Protein AF-A0A1B6LIG0-F1 (afdb_monomer)

Foldseek 3Di:
DPQQFQVVCVVCVVVVVVVVVDPVVLVVAAEPLQEDPVVDDPRGGHHYDFDFDDKDDKDKDWQKWWKAQQVVRDIDIDGCPRPPDDDADPRMDTDCVDPRGDMDIDIKTKTKHYPPQDPVRDDHRPDPDDPPPDDDDDDDDDDDDDDDDDDDDDDDDDDDDDDDDDDDDDDDDDDDDDDDDDDDDDPDPDPPPPPPVDPDPPDDMDMDMDD

Secondary structure (DSSP, 8-state):
----BHHHHHHHHHHHHHHHTSHHHHTTSPBTTTS-GGG--TTB--B---EEEEEPPPEEEEEEEEEEETTT--EEEEE-TT-SS----TTEEEETT-TT-EEEEE--EEEEPPTT--GGGSPPP-SPPP------------PPPP-----------------------PPPPPP-----------------------SSTT----EEEE-

Nearest PDB structures (foldseek):
  7w7p-assembly1_B  TM=6.327E-01  e=3.489E-03  Gallus gallus
  7w7p-assembly1_F  TM=5.891E-01  e=3.075E-03  Gallus gallus
  7pt6-assembly1_5  TM=4.899E-01  e=9.259E-04  Saccharomyces cerevisiae S288C
  8w0i-assembly1_3  TM=4.677E-01  e=1.021E-02  Homo sapiens
  7p5z-assembly1_F  TM=4.424E-01  e=2.806E-02  Saccharomyces cerevisiae S288C

Sequence (211 aa):
MESWTSSYWQANAAICMDELKKNNVWEKIPLINTTPNHLLKDGQLVRFRGMIQDMHNPVYYLASYEILDTTTNTKSIRSGKYKDSLECAEHERVLFDSDQTVNQERRPVYCISVPAVNSWAQCKKSGPKPNQDQDQPQASGVKRSAQDISDSSVESSRVGSNEELSKRLCSSRTSAEVGNSGVAMETGCGEQTTDLNLPIPDSQAEACLVN

InterPro domains:
  IPR019140 Mini-chromosome maintenance complex-binding protein [PF09739] (18-211)
  IPR019140 Mini-chromosome maintenance complex-binding protein [PTHR13489] (7-211)

pLDDT: mean 72.94, std 23.59, range [30.36, 95.94]

Organism: NCBI:txid36148

Radius of gyration: 30.52 Å; Cα contacts (8 Å, |Δi|>4): 216; chains: 1; bounding box: 88×54×72 Å

Structure (mmCIF, N/CA/C/O backbone):
data_AF-A0A1B6LIG0-F1
#
_entry.id   AF-A0A1B6LIG0-F1
#
loop_
_atom_site.group_PDB
_atom_site.id
_atom_site.type_symbol
_atom_site.label_atom_id
_atom_site.label_alt_id
_atom_site.label_comp_id
_atom_site.label_asym_id
_atom_site.label_entity_id
_atom_site.label_seq_id
_atom_site.pdbx_PDB_ins_code
_atom_site.Cartn_x
_atom_site.Cartn_y
_atom_site.Cartn_z
_atom_site.occupancy
_atom_site.B_iso_or_equiv
_atom_site.auth_seq_id
_atom_site.auth_comp_id
_atom_site.auth_asym_id
_atom_site.auth_atom_id
_atom_site.pdbx_PDB_model_num
ATOM 1 N N . MET A 1 1 ? -6.140 -21.961 -1.417 1.00 48.44 1 MET A N 1
ATOM 2 C CA . MET A 1 1 ? -5.089 -20.934 -1.277 1.00 48.44 1 MET A CA 1
ATOM 3 C C . MET A 1 1 ? -5.717 -19.865 -0.413 1.00 48.44 1 MET A C 1
ATOM 5 O O . MET A 1 1 ? -6.714 -19.304 -0.851 1.00 48.44 1 MET A O 1
ATOM 9 N N . GLU A 1 2 ? -5.270 -19.720 0.835 1.00 56.53 2 GLU A N 1
ATOM 10 C CA . GLU A 1 2 ? -5.766 -18.665 1.728 1.00 56.53 2 GLU A CA 1
ATOM 11 C C . GLU A 1 2 ? -5.701 -17.340 0.976 1.00 56.53 2 GLU A C 1
ATOM 13 O O . GLU A 1 2 ? -4.709 -17.045 0.308 1.00 56.53 2 GLU A O 1
ATOM 18 N N . SER A 1 3 ? -6.805 -16.604 0.951 1.00 68.81 3 SER A N 1
ATOM 19 C CA . SER A 1 3 ? -6.843 -15.325 0.266 1.00 68.81 3 SER A CA 1
ATOM 20 C C . SER A 1 3 ? -5.998 -14.358 1.093 1.00 68.81 3 SER A C 1
ATOM 22 O O . SER A 1 3 ? -6.429 -13.965 2.173 1.00 68.81 3 SER A O 1
ATOM 24 N N . TRP A 1 4 ? -4.797 -14.008 0.613 1.00 78.75 4 TRP A N 1
ATOM 25 C CA . TRP A 1 4 ? -3.920 -12.978 1.195 1.00 78.75 4 TRP A CA 1
ATOM 26 C C . TRP A 1 4 ? -4.555 -11.594 1.004 1.00 78.75 4 TRP A C 1
ATOM 28 O O . TRP A 1 4 ? -4.053 -10.753 0.257 1.00 78.75 4 TRP A O 1
ATOM 38 N N . THR A 1 5 ? -5.728 -11.407 1.601 1.00 86.75 5 THR A N 1
ATOM 39 C CA . THR A 1 5 ? -6.469 -10.156 1.616 1.00 86.75 5 THR A CA 1
ATOM 40 C C . THR A 1 5 ? -5.921 -9.261 2.712 1.00 86.75 5 THR A C 1
ATOM 42 O O . THR A 1 5 ? -5.375 -9.733 3.711 1.00 86.75 5 THR A O 1
ATOM 45 N N . SER A 1 6 ? -6.132 -7.959 2.557 1.00 85.75 6 SER A N 1
ATOM 46 C CA . SER A 1 6 ? -5.790 -6.956 3.564 1.00 85.75 6 SER A CA 1
ATOM 47 C C . SER A 1 6 ? -6.335 -7.311 4.958 1.00 85.75 6 SER A C 1
ATOM 49 O O . SER A 1 6 ? -5.593 -7.266 5.936 1.00 85.75 6 SER A O 1
ATOM 51 N N . SER A 1 7 ? -7.588 -7.769 5.046 1.00 84.69 7 SER A N 1
ATOM 52 C CA . SER A 1 7 ? -8.216 -8.184 6.309 1.00 84.69 7 SER A CA 1
ATOM 53 C C . SER A 1 7 ? -7.548 -9.407 6.944 1.00 84.69 7 SER A C 1
ATOM 55 O O . SER A 1 7 ? -7.298 -9.421 8.149 1.00 84.69 7 SER A O 1
ATOM 57 N N . TYR A 1 8 ? -7.210 -10.424 6.144 1.00 88.44 8 TYR A N 1
ATOM 58 C CA . TYR A 1 8 ? -6.509 -11.612 6.634 1.00 88.44 8 TYR A CA 1
ATOM 59 C C . TYR A 1 8 ? -5.101 -11.264 7.118 1.00 88.44 8 TYR A C 1
ATOM 61 O O . TYR A 1 8 ? -4.686 -11.704 8.191 1.00 88.44 8 TYR A O 1
ATOM 69 N N . TRP A 1 9 ? -4.396 -10.425 6.356 1.00 88.00 9 TRP A N 1
ATOM 70 C CA . TRP A 1 9 ? -3.072 -9.932 6.711 1.00 88.00 9 TRP A CA 1
ATOM 71 C C . TRP A 1 9 ? -3.089 -9.155 8.030 1.00 88.00 9 TRP A C 1
ATOM 73 O O . TRP A 1 9 ? -2.230 -9.373 8.876 1.00 88.00 9 TRP A O 1
ATOM 83 N N . GLN A 1 10 ? -4.075 -8.281 8.247 1.00 86.06 10 GLN A N 1
ATOM 84 C CA . GLN A 1 10 ? -4.197 -7.519 9.494 1.00 86.06 10 GLN A CA 1
ATOM 85 C C . GLN A 1 10 ? -4.332 -8.427 10.721 1.00 86.06 10 GLN A C 1
ATOM 87 O O . GLN A 1 10 ? -3.675 -8.181 11.731 1.00 86.06 10 GLN A O 1
ATOM 92 N N . ALA A 1 11 ? -5.141 -9.484 10.626 1.00 87.75 11 ALA A N 1
ATOM 93 C CA . ALA A 1 11 ? -5.350 -10.425 11.724 1.00 87.75 11 ALA A CA 1
ATOM 94 C C . ALA A 1 11 ? -4.154 -11.370 11.951 1.00 87.75 11 ALA A C 1
ATOM 96 O O . ALA A 1 11 ? -3.915 -11.793 13.079 1.00 87.75 11 ALA A O 1
ATOM 97 N N . ASN A 1 12 ? -3.389 -11.688 10.899 1.00 90.75 12 ASN A N 1
ATOM 98 C CA . ASN A 1 12 ? -2.359 -12.734 10.919 1.00 90.75 12 ASN A CA 1
ATOM 99 C C . ASN A 1 12 ? -0.957 -12.223 10.549 1.00 90.75 12 ASN A C 1
ATOM 101 O O . ASN A 1 12 ? -0.109 -13.007 10.125 1.00 90.75 12 ASN A O 1
ATOM 105 N N . ALA A 1 13 ? -0.688 -10.924 10.719 1.00 88.12 13 ALA A N 1
ATOM 106 C CA . ALA A 1 13 ? 0.508 -10.262 10.189 1.00 88.12 13 ALA A CA 1
ATOM 107 C C . ALA A 1 13 ? 1.820 -10.980 10.544 1.00 88.12 13 ALA A C 1
ATOM 109 O O . ALA A 1 13 ? 2.675 -11.153 9.681 1.00 88.12 13 ALA A O 1
ATOM 110 N N . ALA A 1 14 ? 1.976 -11.441 11.790 1.00 90.94 14 ALA A N 1
ATOM 111 C CA . ALA A 1 14 ? 3.174 -12.164 12.222 1.00 90.94 14 ALA A CA 1
ATOM 112 C C . ALA A 1 14 ? 3.370 -13.484 11.454 1.00 90.94 14 ALA A C 1
ATOM 114 O O . ALA A 1 14 ? 4.460 -13.754 10.954 1.00 90.94 14 ALA A O 1
ATOM 115 N N . ILE A 1 15 ? 2.295 -14.262 11.293 1.00 91.50 15 ILE A N 1
ATOM 116 C CA . ILE A 1 15 ? 2.304 -15.537 10.567 1.00 91.50 15 ILE A CA 1
ATOM 117 C C . ILE A 1 15 ? 2.604 -15.283 9.089 1.00 91.50 15 ILE A C 1
ATOM 119 O O . ILE A 1 15 ? 3.503 -15.906 8.528 1.00 91.50 15 ILE A O 1
ATOM 123 N N . CYS A 1 16 ? 1.908 -14.325 8.470 1.00 89.75 16 CYS A N 1
ATOM 124 C CA . CYS A 1 16 ? 2.123 -13.972 7.070 1.00 89.75 16 CYS A CA 1
ATOM 125 C C . CYS A 1 16 ? 3.567 -13.512 6.816 1.00 89.75 16 CYS A C 1
ATOM 127 O O . CYS A 1 16 ? 4.180 -13.921 5.831 1.00 89.75 16 CYS A O 1
ATOM 129 N N . MET A 1 17 ? 4.148 -12.716 7.720 1.00 90.62 17 MET A N 1
ATOM 130 C CA . MET A 1 17 ? 5.548 -12.290 7.632 1.00 90.62 17 MET A CA 1
ATOM 131 C C . MET A 1 17 ? 6.525 -13.466 7.730 1.00 90.62 17 MET A C 1
ATOM 133 O O . MET A 1 17 ? 7.517 -13.497 7.001 1.00 90.62 17 MET A O 1
ATOM 137 N N . ASP A 1 18 ? 6.257 -14.449 8.588 1.00 92.44 18 ASP A N 1
ATOM 138 C CA . ASP A 1 18 ? 7.077 -15.660 8.678 1.00 92.44 18 ASP A CA 1
ATOM 139 C C . ASP A 1 18 ? 6.928 -16.563 7.449 1.00 92.44 18 ASP A C 1
ATOM 141 O O . ASP A 1 18 ? 7.895 -17.192 7.012 1.00 92.44 18 ASP A O 1
ATOM 145 N N . GLU A 1 19 ? 5.751 -16.595 6.828 1.00 90.25 19 GLU A N 1
ATOM 146 C CA . GLU A 1 19 ? 5.557 -17.276 5.551 1.00 90.25 19 GLU A CA 1
ATOM 147 C C . GLU A 1 19 ? 6.309 -16.605 4.403 1.00 90.25 19 GLU A C 1
ATOM 149 O O . GLU A 1 19 ? 6.919 -17.310 3.600 1.00 90.25 19 GLU A O 1
ATOM 154 N N . LEU A 1 20 ? 6.349 -15.270 4.351 1.00 90.00 20 LEU A N 1
ATOM 155 C CA . LEU A 1 20 ? 7.120 -14.535 3.343 1.00 90.00 20 LEU A CA 1
ATOM 156 C C . LEU A 1 20 ? 8.628 -14.794 3.433 1.00 90.00 20 LEU A C 1
ATOM 158 O O . LEU A 1 20 ? 9.331 -14.657 2.437 1.00 90.00 20 LEU A O 1
ATOM 162 N N . LYS A 1 21 ? 9.153 -15.215 4.587 1.00 90.44 21 LYS A N 1
ATOM 163 C CA . LYS A 1 21 ? 10.567 -15.615 4.701 1.00 90.44 21 LYS A CA 1
ATOM 164 C C . LYS A 1 21 ? 10.870 -16.927 3.965 1.00 90.44 21 LYS A C 1
ATOM 166 O O . LYS A 1 21 ? 12.034 -17.234 3.723 1.00 90.44 21 LYS A O 1
ATOM 171 N N . LYS A 1 22 ? 9.853 -17.716 3.601 1.00 90.88 22 LYS A N 1
ATOM 172 C CA . LYS A 1 22 ? 10.012 -18.971 2.853 1.00 90.88 22 LYS A CA 1
ATOM 173 C C . LYS A 1 22 ? 10.123 -18.665 1.350 1.00 90.88 22 LYS A C 1
ATOM 175 O O . LYS A 1 22 ? 9.225 -18.063 0.765 1.00 90.88 22 LYS A O 1
ATOM 180 N N . ASN A 1 23 ? 11.177 -19.157 0.692 1.00 77.62 23 ASN A N 1
ATOM 181 C CA . ASN A 1 23 ? 11.473 -18.842 -0.720 1.00 77.62 23 ASN A CA 1
ATOM 182 C C . ASN A 1 23 ? 10.322 -19.158 -1.698 1.00 77.62 23 ASN A C 1
ATOM 184 O O . ASN A 1 23 ? 10.069 -18.395 -2.624 1.00 77.62 23 ASN A O 1
ATOM 188 N N . ASN A 1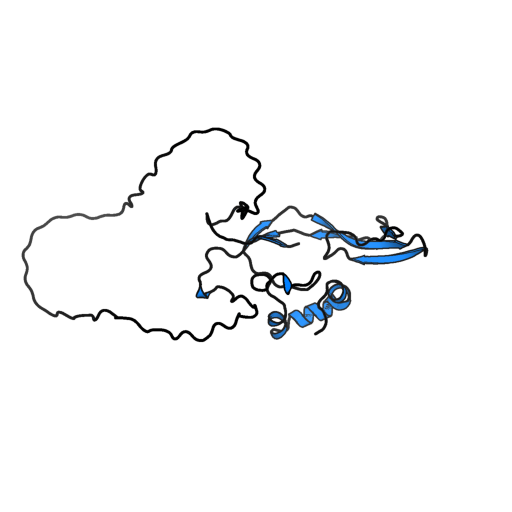 24 ? 9.571 -20.235 -1.461 1.00 83.50 24 ASN A N 1
ATOM 189 C CA . ASN A 1 24 ? 8.542 -20.715 -2.394 1.00 83.50 24 ASN A CA 1
ATOM 190 C C . ASN A 1 24 ? 7.236 -19.893 -2.378 1.00 83.50 24 ASN A C 1
ATOM 192 O O . ASN A 1 24 ? 6.319 -20.178 -3.149 1.00 83.50 24 ASN A O 1
ATOM 196 N N . VAL A 1 25 ? 7.096 -18.923 -1.468 1.00 86.94 25 VAL A N 1
ATOM 197 C CA . VAL A 1 25 ? 5.876 -18.102 -1.352 1.00 86.94 25 VAL A CA 1
ATOM 198 C C . VAL A 1 25 ? 5.910 -16.926 -2.327 1.00 86.94 25 VAL A C 1
ATOM 200 O O . VAL A 1 25 ? 4.882 -16.588 -2.909 1.00 86.94 25 VAL A O 1
ATOM 203 N N . TRP A 1 26 ? 7.093 -16.365 -2.593 1.00 85.88 26 TRP A N 1
ATOM 204 C CA . TRP A 1 26 ? 7.266 -15.213 -3.485 1.00 85.88 26 TRP A CA 1
ATOM 205 C C . TRP A 1 26 ? 6.767 -15.474 -4.907 1.00 85.88 26 TRP A C 1
ATOM 207 O O . TRP A 1 26 ? 6.170 -14.591 -5.520 1.00 85.88 26 TRP A O 1
ATOM 217 N N . GLU A 1 27 ? 6.945 -16.693 -5.415 1.00 85.56 27 GLU A N 1
ATOM 218 C CA . GLU A 1 27 ? 6.472 -17.089 -6.747 1.00 85.56 27 GLU A CA 1
ATOM 219 C C . GLU A 1 27 ? 4.942 -17.134 -6.849 1.00 85.56 27 GLU A C 1
ATOM 221 O O . GLU A 1 27 ? 4.393 -16.936 -7.931 1.00 85.56 27 GLU A O 1
ATOM 226 N N . LYS A 1 28 ? 4.242 -17.347 -5.727 1.00 86.69 28 LYS A N 1
ATOM 227 C CA . LYS A 1 28 ? 2.772 -17.398 -5.675 1.00 86.69 28 LYS A CA 1
ATOM 228 C C . LYS A 1 28 ? 2.135 -16.012 -5.644 1.00 86.69 28 LYS A C 1
ATOM 230 O O . LYS A 1 28 ? 0.973 -15.870 -6.015 1.00 86.69 28 LYS A O 1
ATOM 235 N N . ILE A 1 29 ? 2.873 -15.002 -5.187 1.00 90.12 29 ILE A N 1
ATOM 236 C CA . ILE A 1 29 ? 2.385 -13.625 -5.117 1.00 90.12 29 ILE A CA 1
ATOM 237 C C . ILE A 1 29 ? 2.512 -13.011 -6.516 1.00 90.12 29 ILE A C 1
ATOM 239 O O . ILE A 1 29 ? 3.616 -13.026 -7.074 1.00 90.12 29 ILE A O 1
ATOM 243 N N . PRO A 1 30 ? 1.434 -12.471 -7.106 1.00 91.31 30 PRO A N 1
ATOM 244 C CA . PRO A 1 30 ? 1.480 -11.917 -8.455 1.00 91.31 30 PRO A CA 1
ATOM 245 C C . PRO A 1 30 ? 2.404 -10.699 -8.522 1.00 91.31 30 PRO A C 1
ATOM 247 O O . PRO A 1 30 ? 2.444 -9.876 -7.608 1.00 91.31 30 PRO A O 1
ATOM 250 N N . LEU A 1 31 ? 3.147 -10.586 -9.622 1.00 90.88 31 LEU A N 1
ATOM 251 C CA . LEU A 1 31 ? 3.936 -9.400 -9.944 1.00 90.88 31 LEU A CA 1
ATOM 252 C C . LEU A 1 31 ? 3.078 -8.474 -10.806 1.00 90.88 31 LEU A C 1
ATOM 254 O O . LEU A 1 31 ? 2.716 -8.846 -11.924 1.00 90.88 31 LEU A O 1
ATOM 258 N N . ILE A 1 32 ? 2.772 -7.278 -10.312 1.00 89.81 32 ILE A N 1
ATOM 259 C CA . ILE A 1 32 ? 1.901 -6.318 -11.006 1.00 89.81 32 ILE A CA 1
ATOM 260 C C . ILE A 1 32 ? 2.450 -5.931 -12.387 1.00 89.81 32 ILE A C 1
ATOM 262 O O . ILE A 1 32 ? 1.690 -5.834 -13.337 1.00 89.81 32 ILE A O 1
ATOM 266 N N . ASN A 1 33 ? 3.777 -5.865 -12.545 1.00 87.44 33 ASN A N 1
ATOM 267 C CA . ASN A 1 33 ? 4.430 -5.533 -13.818 1.00 87.44 33 ASN A CA 1
ATOM 268 C C . ASN A 1 33 ? 4.147 -6.529 -14.959 1.00 87.44 33 ASN A C 1
ATOM 270 O O . ASN A 1 33 ? 4.378 -6.218 -16.124 1.00 87.44 33 ASN A O 1
ATOM 274 N N . THR A 1 34 ? 3.743 -7.762 -14.644 1.00 88.06 34 THR A N 1
ATOM 275 C CA . THR A 1 34 ? 3.516 -8.822 -15.643 1.00 88.06 34 THR A CA 1
ATOM 276 C C . THR A 1 34 ? 2.114 -9.399 -15.614 1.00 88.06 34 THR A C 1
ATOM 278 O O . THR A 1 34 ? 1.761 -10.153 -16.524 1.00 88.06 34 THR A O 1
ATOM 281 N N . THR A 1 35 ? 1.348 -9.101 -14.567 1.00 89.19 35 THR A N 1
ATOM 282 C CA . THR A 1 35 ? 0.020 -9.664 -14.343 1.00 89.19 35 THR A CA 1
ATOM 283 C C . THR A 1 35 ? -1.021 -8.707 -14.916 1.00 89.19 35 THR A C 1
ATOM 285 O O . THR A 1 35 ? -1.081 -7.565 -14.474 1.00 89.19 35 THR A O 1
ATOM 288 N N . PRO A 1 36 ? -1.850 -9.139 -15.880 1.00 88.56 36 PRO A N 1
ATOM 289 C CA . PRO A 1 36 ? -2.937 -8.315 -16.397 1.00 88.56 36 PRO A CA 1
ATOM 290 C C . PRO A 1 36 ? -3.898 -7.840 -15.298 1.00 88.56 36 PRO A C 1
ATOM 292 O O . PRO A 1 36 ? -4.283 -8.630 -14.435 1.00 88.56 36 PRO A O 1
ATOM 295 N N . ASN A 1 37 ? -4.369 -6.593 -15.396 1.00 86.44 37 ASN A N 1
ATOM 296 C CA . ASN A 1 37 ? -5.238 -5.966 -14.388 1.00 86.44 37 ASN A CA 1
ATOM 297 C C . ASN A 1 37 ? -6.502 -6.777 -14.059 1.00 86.44 37 ASN A C 1
ATOM 299 O O . ASN A 1 37 ? -6.917 -6.813 -12.909 1.00 86.44 37 ASN A O 1
ATOM 303 N N . HIS A 1 38 ? -7.088 -7.484 -15.032 1.00 88.88 38 HIS A N 1
ATOM 304 C CA . HIS A 1 38 ? -8.296 -8.295 -14.819 1.00 88.88 38 HIS A CA 1
ATOM 305 C C . HIS A 1 38 ? -8.079 -9.539 -13.934 1.00 88.88 38 HIS A C 1
ATOM 307 O O . HIS A 1 38 ? -9.050 -10.141 -13.484 1.00 88.88 38 HIS A O 1
ATOM 313 N N . LEU A 1 39 ? -6.826 -9.955 -13.709 1.00 88.69 39 LEU A N 1
ATOM 314 C CA . LEU A 1 39 ? -6.485 -11.060 -12.804 1.00 88.69 39 LEU A CA 1
ATOM 315 C C . LEU A 1 39 ? -6.158 -10.581 -11.386 1.00 88.69 39 LEU A C 1
ATOM 317 O O . LEU A 1 39 ? -6.089 -11.401 -10.469 1.00 88.69 39 LEU A O 1
ATOM 321 N N . LEU A 1 40 ? -5.937 -9.279 -11.209 1.00 89.69 40 LEU A N 1
ATOM 322 C CA . LEU A 1 40 ? -5.647 -8.679 -9.916 1.00 89.69 40 LEU A CA 1
ATOM 323 C C . LEU A 1 40 ? -6.956 -8.393 -9.185 1.00 89.69 40 LEU A C 1
ATOM 325 O O . LEU A 1 40 ? -7.923 -7.906 -9.770 1.00 89.69 40 LEU A O 1
ATOM 329 N N . LYS A 1 41 ? -6.986 -8.711 -7.891 1.00 90.50 41 LYS A N 1
ATOM 330 C CA . LYS A 1 41 ? -8.125 -8.423 -7.019 1.00 90.50 41 LYS A CA 1
ATOM 331 C C . LYS A 1 41 ? -7.790 -7.271 -6.088 1.00 90.50 41 LYS A C 1
ATOM 333 O O . LYS A 1 41 ? -6.656 -7.156 -5.625 1.00 90.50 41 LYS A O 1
ATOM 338 N N . ASP A 1 42 ? -8.799 -6.464 -5.780 1.00 88.81 42 ASP A N 1
ATOM 339 C CA . ASP A 1 42 ? -8.666 -5.429 -4.760 1.00 88.81 42 ASP A CA 1
ATOM 340 C C . ASP A 1 42 ? -8.294 -6.036 -3.396 1.00 88.81 42 ASP A C 1
ATOM 342 O O . ASP A 1 42 ? -8.717 -7.142 -3.040 1.00 88.81 42 ASP A O 1
ATOM 346 N N . GLY A 1 43 ? -7.455 -5.318 -2.649 1.00 88.06 43 GLY A N 1
ATOM 347 C CA . GLY A 1 43 ? -6.976 -5.725 -1.330 1.00 88.06 43 GLY A CA 1
ATOM 348 C C . GLY A 1 43 ? -6.090 -6.975 -1.310 1.00 88.06 43 GLY A C 1
ATOM 349 O O . GLY A 1 43 ? -5.860 -7.514 -0.227 1.00 88.06 43 GLY A O 1
ATOM 350 N N . GLN A 1 44 ? -5.614 -7.459 -2.460 1.00 90.50 44 GLN A N 1
ATOM 351 C CA . GLN A 1 44 ? -4.702 -8.599 -2.557 1.00 90.50 44 GLN A CA 1
ATOM 352 C C . GLN A 1 44 ? -3.240 -8.169 -2.367 1.00 90.50 44 GLN A C 1
ATOM 354 O O . GLN A 1 44 ? -2.813 -7.135 -2.874 1.00 90.50 44 GLN A O 1
ATOM 359 N N . LEU A 1 45 ? -2.437 -9.011 -1.711 1.00 90.69 45 LEU A N 1
ATOM 360 C CA . LEU A 1 45 ? -0.983 -8.843 -1.693 1.00 90.69 45 LEU A CA 1
ATOM 361 C C . LEU A 1 45 ? -0.381 -9.039 -3.097 1.00 90.69 45 LEU A C 1
ATOM 363 O O . LEU A 1 45 ? -0.573 -10.081 -3.729 1.00 90.69 45 LEU A O 1
ATOM 367 N N . VAL A 1 46 ? 0.400 -8.060 -3.553 1.00 91.56 46 VAL A N 1
ATOM 368 C CA . VAL A 1 46 ? 1.101 -8.082 -4.844 1.00 91.56 46 VAL A CA 1
ATOM 369 C C . VAL A 1 46 ? 2.576 -7.730 -4.668 1.00 91.56 46 VAL A C 1
ATOM 371 O O . VAL A 1 46 ? 2.978 -7.116 -3.681 1.00 91.56 46 VAL A O 1
ATOM 374 N N . ARG A 1 47 ? 3.397 -8.105 -5.648 1.00 91.62 47 ARG A N 1
ATOM 375 C CA . ARG A 1 47 ? 4.778 -7.636 -5.788 1.00 91.62 47 ARG A CA 1
ATOM 376 C C . ARG A 1 47 ? 4.832 -6.552 -6.847 1.00 91.62 47 ARG A C 1
ATOM 378 O O . ARG A 1 47 ? 4.148 -6.644 -7.864 1.00 91.62 47 ARG A O 1
ATOM 385 N N . PHE A 1 48 ? 5.717 -5.589 -6.641 1.00 91.06 48 PHE A N 1
ATOM 386 C CA . PHE A 1 48 ? 6.041 -4.552 -7.608 1.00 91.06 48 PHE A CA 1
ATOM 387 C C . PHE A 1 48 ? 7.557 -4.462 -7.778 1.00 91.06 48 PHE A C 1
ATOM 389 O O . PHE A 1 48 ? 8.313 -4.619 -6.819 1.00 91.06 48 PHE A O 1
ATOM 396 N N . ARG A 1 49 ? 8.002 -4.226 -9.013 1.00 90.75 49 ARG A N 1
ATOM 397 C CA . ARG A 1 49 ? 9.392 -3.940 -9.366 1.00 90.75 49 ARG A CA 1
ATOM 398 C C . ARG A 1 49 ? 9.425 -2.654 -10.183 1.00 90.75 49 ARG A C 1
ATOM 400 O O . ARG A 1 49 ? 8.849 -2.595 -11.264 1.00 90.75 49 ARG A O 1
ATOM 407 N N . GLY A 1 50 ? 10.165 -1.662 -9.716 1.00 91.25 50 GLY A N 1
ATOM 408 C CA . GLY A 1 50 ? 10.288 -0.388 -10.413 1.00 91.25 50 GLY A CA 1
ATOM 409 C C . GLY A 1 50 ? 11.477 0.420 -9.926 1.00 91.25 50 GLY A C 1
ATOM 410 O O . GLY A 1 50 ? 12.237 -0.024 -9.065 1.00 91.25 50 GLY A O 1
ATOM 411 N N . MET A 1 51 ? 11.628 1.599 -10.511 1.00 91.94 51 MET A N 1
ATOM 412 C CA . MET A 1 51 ? 12.562 2.626 -10.084 1.00 91.94 51 MET A CA 1
ATOM 413 C C . MET A 1 51 ? 11.791 3.703 -9.320 1.00 91.94 51 MET A C 1
ATOM 415 O O . MET A 1 51 ? 10.808 4.229 -9.836 1.00 91.94 51 MET A O 1
ATOM 419 N N . ILE A 1 52 ? 12.235 4.029 -8.106 1.00 92.94 52 ILE A N 1
ATOM 420 C CA . ILE A 1 52 ? 11.705 5.166 -7.342 1.00 92.94 52 ILE A CA 1
ATOM 421 C C . ILE A 1 52 ? 12.235 6.448 -7.989 1.00 92.94 52 ILE A C 1
ATOM 423 O O . ILE A 1 52 ? 13.443 6.567 -8.194 1.00 92.94 52 ILE A O 1
ATOM 427 N N . GLN A 1 53 ? 11.347 7.383 -8.315 1.00 90.12 53 GLN A N 1
ATOM 428 C CA . GLN A 1 53 ? 11.714 8.688 -8.871 1.00 90.12 53 GLN A CA 1
ATOM 429 C C . GLN A 1 53 ? 11.583 9.812 -7.856 1.00 90.12 53 GLN A C 1
ATOM 431 O O . GLN A 1 53 ? 12.461 10.667 -7.793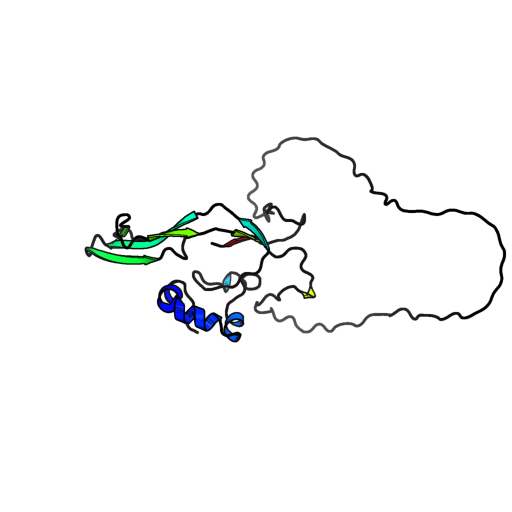 1.00 90.12 53 GLN A O 1
ATOM 436 N N . ASP A 1 54 ? 10.511 9.796 -7.065 1.00 89.00 54 ASP A N 1
ATOM 437 C CA . ASP A 1 54 ? 10.241 10.854 -6.098 1.00 89.00 54 ASP A CA 1
A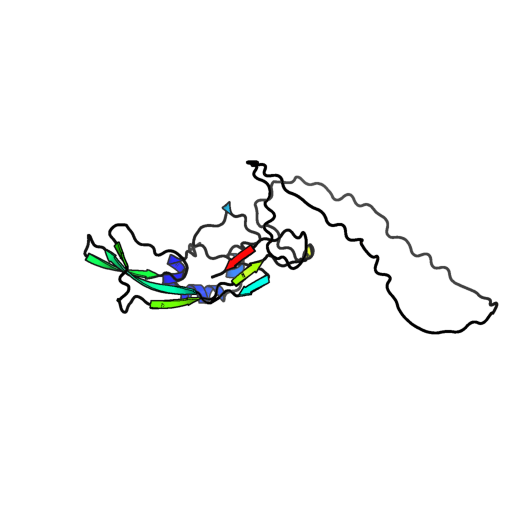TOM 438 C C . ASP A 1 54 ? 9.767 10.278 -4.762 1.00 89.00 54 ASP A C 1
ATOM 440 O O . ASP A 1 54 ? 9.065 9.262 -4.691 1.00 89.00 54 ASP A O 1
ATOM 444 N N . MET A 1 55 ? 10.167 10.956 -3.694 1.00 88.75 55 MET A N 1
ATOM 445 C CA . MET A 1 55 ? 9.732 10.718 -2.331 1.00 88.75 55 MET A CA 1
ATOM 446 C C . MET A 1 55 ? 8.915 11.923 -1.892 1.00 88.75 55 MET A C 1
ATOM 448 O O . MET A 1 55 ? 9.457 12.965 -1.527 1.0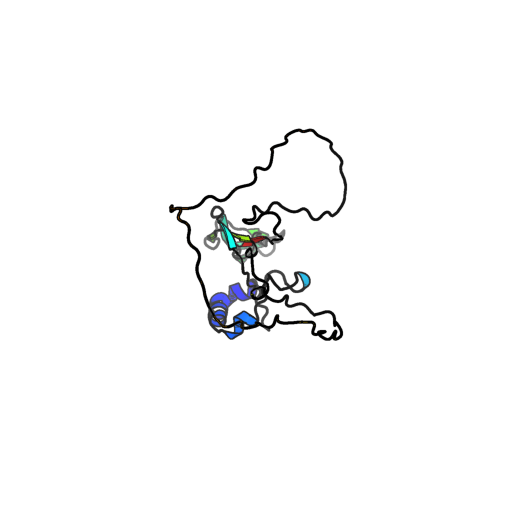0 88.75 55 MET A O 1
ATOM 452 N N . HIS A 1 56 ? 7.600 11.746 -1.879 1.00 88.00 56 HIS A N 1
ATOM 453 C CA . HIS A 1 56 ? 6.696 12.796 -1.449 1.00 88.00 56 HIS A CA 1
ATOM 454 C C . HIS A 1 56 ? 6.827 13.044 0.064 1.00 88.00 56 HIS A C 1
ATOM 456 O O . HIS A 1 56 ? 7.449 12.280 0.822 1.00 88.00 56 HIS A O 1
ATOM 462 N N . ASN A 1 57 ? 6.218 14.139 0.517 1.00 91.94 57 ASN A N 1
ATOM 463 C CA . ASN A 1 57 ? 6.127 14.441 1.939 1.00 91.94 57 ASN A CA 1
ATOM 464 C C . ASN A 1 57 ? 5.417 13.304 2.696 1.00 91.94 57 ASN A C 1
ATOM 466 O O . ASN A 1 57 ? 4.519 12.667 2.137 1.00 91.94 57 ASN A O 1
ATOM 470 N N . PRO A 1 58 ? 5.795 13.045 3.963 1.00 93.12 58 PRO A N 1
ATOM 471 C CA . PRO A 1 58 ? 5.054 12.124 4.813 1.00 93.12 58 PRO A CA 1
ATOM 472 C C . PRO A 1 58 ? 3.570 12.496 4.878 1.00 93.12 58 PRO A C 1
ATOM 474 O O . PRO A 1 58 ? 3.214 13.673 4.959 1.00 93.12 58 PRO A O 1
ATOM 477 N N . VAL A 1 59 ? 2.713 11.480 4.852 1.00 91.81 59 VAL A N 1
ATOM 478 C CA . VAL A 1 59 ? 1.259 11.611 4.954 1.00 91.81 59 VAL A CA 1
ATOM 479 C C . VAL A 1 59 ? 0.810 11.008 6.277 1.00 91.81 59 VAL A C 1
ATOM 481 O O . VAL A 1 59 ? 1.121 9.853 6.579 1.00 91.81 59 VAL A O 1
ATOM 484 N N . TYR A 1 60 ? 0.059 11.790 7.051 1.00 93.38 60 TYR A N 1
ATOM 485 C CA . TYR A 1 60 ? -0.596 11.324 8.269 1.00 93.38 60 TYR A CA 1
ATOM 486 C C . TYR A 1 60 ? -1.849 10.518 7.931 1.00 93.38 60 TYR A C 1
ATOM 488 O O . TYR A 1 60 ? -2.628 10.898 7.057 1.00 93.38 60 TYR A O 1
ATOM 496 N N . TYR A 1 61 ? -2.049 9.411 8.636 1.00 93.75 61 TYR A N 1
ATOM 497 C CA . TYR A 1 61 ? -3.220 8.553 8.496 1.00 93.75 61 TYR A CA 1
ATOM 498 C C . TYR A 1 61 ? -3.592 7.904 9.836 1.00 93.75 61 TYR A C 1
ATOM 500 O O . TYR A 1 61 ? -2.803 7.887 10.782 1.00 93.75 61 TYR A O 1
ATOM 508 N N . LEU A 1 62 ? -4.799 7.340 9.910 1.00 94.56 62 LEU A N 1
ATOM 509 C CA . LEU A 1 62 ? -5.268 6.584 11.072 1.00 94.56 62 LEU A CA 1
ATOM 510 C C . LEU A 1 62 ? -4.891 5.105 10.928 1.00 94.56 62 LEU A C 1
ATOM 512 O O . LEU A 1 62 ? -5.508 4.365 10.162 1.00 94.56 62 LEU A O 1
ATOM 516 N N . ALA A 1 63 ? -3.883 4.650 11.670 1.00 93.19 63 ALA A N 1
ATOM 517 C CA . ALA A 1 63 ? -3.449 3.252 11.662 1.00 93.19 63 ALA A CA 1
ATOM 518 C C . ALA A 1 63 ? -4.524 2.313 12.228 1.00 93.19 63 ALA A C 1
ATOM 520 O O . ALA A 1 63 ? -4.774 1.229 11.679 1.00 93.19 63 ALA A O 1
ATOM 521 N N . SER A 1 64 ? -5.185 2.761 13.290 1.00 94.00 64 SER A N 1
ATOM 5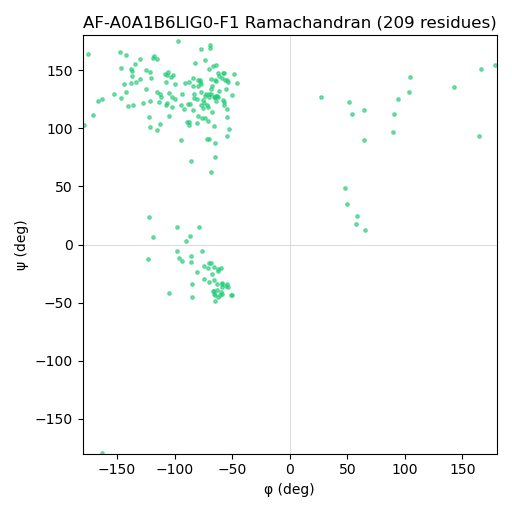22 C CA . SER A 1 64 ? -6.415 2.195 13.833 1.00 94.00 64 SER A CA 1
ATOM 523 C C . SER A 1 64 ? -7.369 3.324 14.188 1.00 94.00 64 SER A C 1
ATOM 525 O O . SER A 1 64 ? -6.932 4.418 14.539 1.00 94.00 64 SER A O 1
ATOM 527 N N . TYR A 1 65 ? -8.665 3.068 14.082 1.00 95.25 65 TYR A N 1
ATOM 528 C CA . TYR A 1 65 ? -9.693 4.024 14.465 1.00 95.25 65 TYR A CA 1
ATOM 529 C C . TYR A 1 65 ? -10.885 3.297 15.074 1.00 95.25 65 TYR A C 1
ATOM 531 O O . TYR A 1 65 ? -11.286 2.226 14.608 1.00 95.25 65 TYR A O 1
ATOM 539 N N . GLU A 1 66 ? -11.422 3.867 16.149 1.00 95.81 66 GLU A N 1
ATOM 540 C CA . GLU A 1 66 ? -12.621 3.356 16.801 1.00 95.81 66 GLU A CA 1
ATOM 541 C C . GLU A 1 66 ? -13.870 3.946 16.143 1.00 95.81 66 GLU A C 1
ATOM 543 O O . GLU A 1 66 ? -13.926 5.124 15.790 1.00 95.81 66 GLU A O 1
ATOM 548 N N . ILE A 1 67 ? -14.885 3.110 15.981 1.00 95.94 67 ILE A N 1
ATOM 549 C CA . ILE A 1 67 ? -16.147 3.439 15.336 1.00 95.94 67 ILE A CA 1
ATOM 550 C C . ILE A 1 67 ? -17.270 3.108 16.300 1.00 95.94 67 ILE A C 1
ATOM 552 O O . ILE A 1 67 ? -17.285 2.023 16.880 1.00 95.94 67 ILE A O 1
ATOM 556 N N . LEU A 1 68 ? -18.218 4.029 16.441 1.00 95.94 68 LEU A N 1
ATOM 557 C CA . LEU A 1 68 ? -19.459 3.818 17.168 1.00 95.94 68 LEU A CA 1
ATOM 558 C C . LEU A 1 68 ? -20.614 3.675 16.183 1.00 95.94 68 LEU A C 1
ATOM 560 O O . LEU A 1 68 ? -20.908 4.606 15.433 1.00 95.94 68 LEU A O 1
ATOM 564 N N . ASP A 1 69 ? -21.308 2.549 16.253 1.00 95.50 69 ASP A N 1
ATOM 565 C CA . ASP A 1 69 ? -22.606 2.372 15.618 1.00 95.50 69 ASP A CA 1
ATOM 566 C C . ASP A 1 69 ? -23.680 3.087 16.451 1.00 95.50 69 ASP A C 1
ATOM 568 O O . ASP A 1 69 ? -23.888 2.788 17.626 1.00 95.50 69 ASP A O 1
ATOM 572 N N . THR A 1 70 ? -24.369 4.051 15.848 1.00 93.25 70 THR A N 1
ATOM 573 C CA . THR A 1 70 ? -25.415 4.846 16.506 1.00 93.25 70 THR A CA 1
ATOM 574 C C . THR A 1 70 ? -26.727 4.089 16.717 1.00 93.25 70 THR A C 1
ATOM 576 O O . THR A 1 70 ? -27.515 4.485 17.573 1.00 93.25 70 THR A O 1
ATOM 579 N N . THR A 1 71 ? -26.957 2.992 15.992 1.00 93.62 71 THR A N 1
ATOM 580 C CA . THR A 1 71 ? -28.156 2.153 16.128 1.00 93.62 71 THR A CA 1
ATOM 581 C C . THR A 1 71 ? -28.007 1.122 17.239 1.00 93.62 71 THR A C 1
ATOM 583 O O . THR A 1 71 ? -28.911 0.971 18.059 1.00 93.62 71 THR A O 1
ATOM 586 N N . THR A 1 72 ? -26.860 0.441 17.310 1.00 93.19 72 THR A N 1
ATOM 587 C CA . THR A 1 72 ? -26.605 -0.597 18.325 1.00 93.19 72 THR A CA 1
ATOM 588 C C . THR A 1 72 ? -25.835 -0.086 19.540 1.00 93.19 72 THR A C 1
ATOM 590 O O . THR A 1 72 ? -25.751 -0.786 20.547 1.00 93.19 72 THR A O 1
ATOM 593 N N . ASN A 1 73 ? -25.277 1.127 19.468 1.00 92.50 73 ASN A N 1
ATOM 594 C CA . ASN A 1 73 ? -24.373 1.700 20.471 1.00 92.50 73 ASN A CA 1
ATOM 595 C C . ASN A 1 73 ? -23.114 0.840 20.714 1.00 92.50 73 ASN A C 1
ATOM 597 O O . ASN A 1 73 ? -22.497 0.893 21.779 1.00 92.50 73 ASN A O 1
ATOM 601 N N . THR A 1 74 ? -22.734 0.031 19.720 1.00 94.12 74 THR A N 1
ATOM 602 C CA . THR A 1 74 ? -21.567 -0.854 19.782 1.00 94.12 74 THR A CA 1
ATOM 603 C C . THR A 1 74 ? -20.337 -0.134 19.256 1.00 94.12 74 THR A C 1
ATOM 605 O O . THR A 1 74 ? -20.397 0.567 18.243 1.00 94.12 74 THR A O 1
ATOM 608 N N . LYS A 1 75 ? -19.202 -0.334 19.929 1.00 94.50 75 LYS A N 1
ATOM 609 C CA . LYS A 1 75 ? -17.904 0.152 19.465 1.00 94.50 75 LYS A CA 1
ATOM 610 C C . LYS A 1 75 ? -17.117 -0.957 18.781 1.00 94.50 75 LYS A C 1
ATOM 612 O O . LYS A 1 75 ? -17.087 -2.087 19.266 1.00 94.50 75 LYS A O 1
ATOM 617 N N . SER A 1 76 ? -16.464 -0.634 17.674 1.00 93.62 76 SER A N 1
ATOM 618 C CA . SER A 1 76 ? -15.563 -1.543 16.964 1.00 93.62 76 SER A CA 1
ATOM 619 C C . SER A 1 76 ? -14.306 -0.808 16.514 1.00 93.62 76 SER A C 1
ATOM 621 O O . SER A 1 76 ? -14.333 0.398 16.288 1.00 93.62 76 SER A O 1
ATOM 623 N N . ILE A 1 77 ? -13.192 -1.528 16.401 1.00 93.25 77 ILE A N 1
ATOM 624 C CA . ILE A 1 77 ? -11.920 -0.969 15.933 1.00 93.25 77 ILE A CA 1
ATOM 625 C C . ILE A 1 77 ? -11.690 -1.453 14.504 1.00 93.25 77 ILE A C 1
ATOM 627 O O . ILE A 1 77 ? -11.769 -2.653 14.233 1.00 93.25 77 ILE A O 1
ATOM 631 N N . ARG A 1 78 ? -11.379 -0.526 13.597 1.00 92.12 78 ARG A N 1
ATOM 632 C CA . ARG A 1 78 ? -10.957 -0.824 12.221 1.00 92.12 78 ARG A CA 1
ATOM 633 C C . ARG A 1 78 ? -9.542 -0.319 11.978 1.00 92.12 78 ARG A C 1
ATOM 635 O O . ARG A 1 78 ? -9.011 0.489 12.740 1.00 92.12 78 ARG A O 1
ATOM 642 N N . SER A 1 79 ? -8.907 -0.824 10.924 1.00 91.12 79 SER A N 1
ATOM 643 C CA . SER A 1 79 ? -7.546 -0.436 10.551 1.00 91.12 79 SER A CA 1
ATOM 644 C C . SER A 1 79 ? -7.530 0.324 9.230 1.00 91.12 79 SER A C 1
ATOM 646 O O . SER A 1 79 ? -8.047 -0.163 8.229 1.00 91.12 79 SER A O 1
ATOM 648 N N . GLY A 1 80 ? -6.870 1.485 9.222 1.00 91.62 80 GLY A N 1
ATOM 649 C CA . GLY A 1 80 ? -6.637 2.302 8.026 1.00 91.62 80 GLY A CA 1
ATOM 650 C C . GLY A 1 80 ? -5.258 2.098 7.391 1.00 91.62 80 GLY A C 1
ATOM 651 O O . GLY A 1 80 ? -4.827 2.910 6.584 1.00 91.62 80 GLY A O 1
ATOM 652 N N . LYS A 1 81 ? -4.525 1.028 7.737 1.00 90.12 81 LYS A N 1
ATOM 653 C CA . LYS A 1 81 ? -3.136 0.817 7.267 1.00 90.12 81 LYS A CA 1
ATOM 654 C C . LYS A 1 81 ? -2.982 0.653 5.757 1.00 90.12 81 LYS A C 1
ATOM 656 O O . LYS A 1 81 ? -1.960 1.041 5.205 1.00 90.12 81 LYS A O 1
ATOM 661 N N . TYR A 1 82 ? -3.969 0.046 5.106 1.00 88.81 82 TYR A N 1
ATOM 662 C CA . TYR A 1 82 ? -3.875 -0.368 3.700 1.00 88.81 82 TYR A CA 1
ATOM 663 C C . TYR A 1 82 ? -4.906 0.319 2.804 1.00 88.81 82 TYR A C 1
ATOM 665 O O . TYR A 1 82 ? -5.048 -0.058 1.645 1.00 88.81 82 TYR A O 1
ATOM 673 N N . LYS A 1 83 ? -5.658 1.283 3.346 1.00 87.00 83 LYS A N 1
ATOM 674 C CA . LYS A 1 83 ? -6.723 1.994 2.641 1.00 87.00 83 LYS A CA 1
ATOM 675 C C . LYS A 1 83 ? -6.661 3.472 2.977 1.00 87.00 83 LYS A C 1
ATOM 677 O O . LYS A 1 83 ? -6.470 3.841 4.129 1.00 87.00 83 LYS A O 1
ATOM 682 N N . ASP A 1 84 ? -6.866 4.298 1.963 1.00 84.38 84 ASP A N 1
ATOM 683 C CA . ASP A 1 84 ? -6.803 5.755 2.102 1.00 84.38 84 ASP A CA 1
ATOM 684 C C . ASP A 1 84 ? -8.144 6.340 2.570 1.00 84.38 84 ASP A C 1
ATOM 686 O O . ASP A 1 84 ? -8.215 7.479 3.021 1.00 84.38 84 ASP A O 1
ATOM 690 N N . SER A 1 85 ? -9.214 5.549 2.483 1.00 88.50 85 SER A N 1
ATOM 691 C CA . SER A 1 85 ? -10.555 5.908 2.933 1.00 88.50 85 SER A CA 1
ATOM 692 C C . SER A 1 85 ? -10.918 5.155 4.207 1.00 88.50 85 SER A C 1
ATOM 694 O O . SER A 1 85 ? -10.637 3.963 4.337 1.00 88.50 85 SER A O 1
ATOM 696 N N . LEU A 1 86 ? -11.582 5.852 5.130 1.00 90.44 86 LEU A N 1
ATOM 697 C CA . LEU A 1 86 ? -12.151 5.233 6.321 1.00 90.44 86 LEU A CA 1
ATOM 698 C C . LEU A 1 86 ? -13.414 4.468 5.928 1.00 90.44 86 LEU A C 1
ATOM 700 O O . LEU A 1 86 ? -14.346 5.030 5.356 1.00 90.44 86 LEU A O 1
ATOM 704 N N . GLU A 1 87 ? -13.455 3.184 6.255 1.00 89.62 87 GLU A N 1
ATOM 705 C CA . GLU A 1 87 ? -14.663 2.375 6.133 1.00 89.62 87 GLU A CA 1
ATOM 706 C C . GLU A 1 87 ? -15.608 2.730 7.281 1.00 89.62 87 GLU A C 1
ATOM 708 O O . GLU A 1 87 ? -15.320 2.408 8.440 1.00 89.62 87 GLU A O 1
ATOM 713 N N . CYS A 1 88 ? -16.705 3.412 6.958 1.00 90.62 88 CYS A N 1
ATOM 714 C CA . CYS A 1 88 ? -17.741 3.842 7.892 1.00 90.62 88 CYS A CA 1
ATOM 715 C C . CYS A 1 88 ? -19.098 3.811 7.176 1.00 90.62 88 CYS A C 1
ATOM 717 O O . CYS A 1 88 ? -19.238 4.398 6.102 1.00 90.62 88 CYS A O 1
ATOM 719 N N . ALA A 1 89 ? -20.080 3.110 7.738 1.00 91.75 89 ALA A N 1
ATOM 720 C CA . ALA A 1 89 ? -21.455 3.120 7.244 1.00 91.75 89 ALA A CA 1
ATOM 721 C C 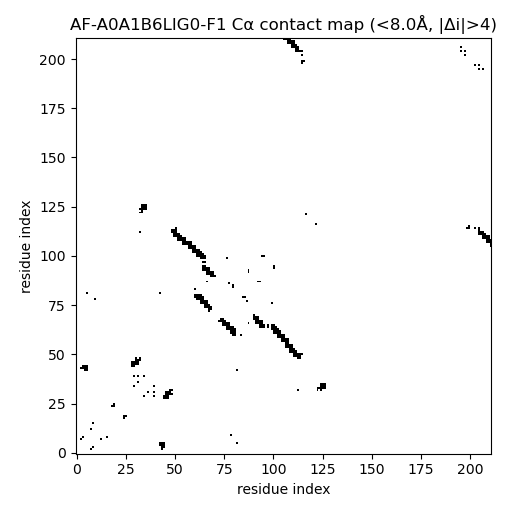. ALA A 1 89 ? -22.197 4.404 7.666 1.00 91.75 89 ALA A C 1
ATOM 723 O O . ALA A 1 89 ? -21.742 5.137 8.539 1.00 91.75 89 ALA A O 1
ATOM 724 N N . GLU A 1 90 ? -23.373 4.665 7.086 1.00 92.81 90 GLU A N 1
ATOM 725 C CA . GLU A 1 90 ? -24.167 5.879 7.368 1.00 92.81 90 GLU A CA 1
ATOM 726 C C . GLU A 1 90 ? -24.562 6.037 8.847 1.00 92.81 90 GLU A C 1
ATOM 728 O O . GLU A 1 90 ? -24.645 7.151 9.357 1.00 92.81 90 GLU A O 1
ATOM 733 N N . HIS A 1 91 ? -24.802 4.923 9.544 1.00 93.81 91 HIS A N 1
ATOM 734 C CA . HIS A 1 91 ? -25.162 4.894 10.965 1.00 93.81 91 HIS A CA 1
ATOM 735 C C . HIS A 1 91 ? -23.945 4.795 11.892 1.00 93.81 91 HIS A C 1
ATOM 737 O O . HIS A 1 91 ? -24.095 4.692 13.110 1.00 93.81 91 HIS A O 1
ATOM 743 N N . GLU A 1 92 ? -22.739 4.814 11.341 1.00 95.75 92 GLU A N 1
ATOM 744 C CA . GLU A 1 92 ? -21.500 4.716 12.090 1.00 95.75 92 GLU A CA 1
ATOM 745 C C . GLU A 1 92 ? -20.810 6.078 12.158 1.00 95.75 92 GLU A C 1
ATOM 747 O O . GLU A 1 92 ? -20.905 6.901 11.247 1.00 95.75 92 GLU A O 1
ATOM 752 N N . ARG A 1 93 ? -20.086 6.326 13.252 1.00 94.31 93 ARG A N 1
ATOM 753 C CA . ARG A 1 93 ? -19.236 7.512 13.394 1.00 94.31 93 ARG A CA 1
ATOM 754 C C . ARG A 1 93 ? -17.864 7.146 13.929 1.00 94.31 93 ARG A C 1
ATOM 756 O O . ARG A 1 93 ? -17.749 6.345 14.856 1.00 94.31 93 ARG A O 1
ATOM 763 N N . VAL A 1 94 ? -16.835 7.782 13.385 1.00 95.00 94 VAL A N 1
ATOM 764 C CA . VAL A 1 94 ? -15.457 7.631 13.863 1.00 95.00 94 VAL A CA 1
ATOM 765 C C . VAL A 1 94 ? -15.269 8.437 15.149 1.00 95.00 94 VAL A C 1
ATOM 767 O O . VAL A 1 94 ? -15.643 9.608 15.221 1.00 95.00 94 VAL A O 1
ATOM 770 N N . LEU A 1 95 ? -14.697 7.808 16.174 1.00 94.69 95 LEU A N 1
ATOM 771 C CA . LEU A 1 95 ? -14.351 8.431 17.448 1.00 94.69 95 LEU A CA 1
ATOM 772 C C . LEU A 1 95 ? -12.886 8.886 17.413 1.00 94.69 95 LEU A C 1
ATOM 774 O O . LEU A 1 95 ? -11.978 8.130 17.762 1.00 94.69 95 LEU A O 1
ATOM 778 N N . PHE A 1 96 ? -12.653 10.125 16.979 1.00 92.88 96 PHE A N 1
ATOM 779 C CA . PHE A 1 96 ? -11.297 10.676 16.849 1.00 92.88 96 PHE A CA 1
ATOM 780 C C . PHE A 1 96 ? -10.574 10.848 18.191 1.00 92.88 96 PHE A C 1
ATOM 782 O O . PHE A 1 96 ? -9.364 10.670 18.243 1.00 92.88 96 PHE A O 1
ATOM 789 N N . ASP A 1 97 ? -11.315 11.114 19.269 1.00 93.12 97 ASP A N 1
ATOM 790 C CA . ASP A 1 97 ? -10.762 11.342 20.613 1.00 93.12 97 ASP A CA 1
ATOM 791 C C . ASP A 1 97 ? -10.542 10.048 21.420 1.00 93.12 97 ASP A C 1
ATOM 793 O O . ASP A 1 97 ? -10.267 10.097 22.616 1.00 93.12 97 ASP A O 1
ATOM 797 N N . SER A 1 98 ? -10.725 8.875 20.807 1.00 93.25 98 SER A N 1
ATOM 798 C CA . SER A 1 98 ? -10.527 7.590 21.485 1.00 93.25 98 SER A CA 1
ATOM 799 C C . SER A 1 98 ? -9.046 7.241 21.609 1.00 93.25 98 SER A C 1
ATOM 801 O O . SER A 1 98 ? -8.304 7.348 20.635 1.00 93.25 98 SER A O 1
ATOM 803 N N . ASP A 1 99 ? -8.641 6.684 22.753 1.00 92.94 99 ASP A N 1
ATOM 804 C CA . ASP A 1 99 ? -7.288 6.142 22.961 1.00 92.94 99 ASP A CA 1
ATOM 805 C C . ASP A 1 99 ? -6.940 5.002 21.980 1.00 92.94 99 ASP A C 1
ATOM 807 O O . ASP A 1 99 ? -5.771 4.681 21.773 1.00 92.94 99 ASP A O 1
ATOM 811 N N . GLN A 1 100 ? -7.952 4.370 21.372 1.00 93.12 100 GLN A N 1
ATOM 812 C CA . GLN A 1 100 ? -7.784 3.312 20.366 1.00 93.12 100 GLN A CA 1
ATOM 813 C C . GLN A 1 100 ? -7.609 3.862 18.938 1.00 93.12 100 GLN A C 1
ATOM 815 O O . GLN A 1 100 ? -7.263 3.113 18.014 1.00 93.12 100 GLN A O 1
ATOM 820 N N . THR A 1 101 ? -7.836 5.164 18.744 1.00 95.12 101 THR A N 1
ATOM 821 C CA . THR A 1 101 ? -7.623 5.855 17.474 1.00 95.12 101 THR A CA 1
ATOM 822 C C . THR A 1 101 ? -6.176 6.336 17.404 1.00 95.12 101 THR A C 1
ATOM 824 O O . THR A 1 101 ? -5.784 7.321 18.024 1.00 95.12 101 THR A O 1
ATOM 827 N N . VAL A 1 102 ? -5.356 5.611 16.643 1.00 95.12 102 VAL A N 1
ATOM 828 C CA . VAL A 1 102 ? -3.906 5.818 16.580 1.00 95.12 102 VAL A CA 1
ATOM 829 C C . VAL A 1 102 ? -3.531 6.457 15.250 1.00 95.12 102 VAL A C 1
ATOM 831 O O . VAL A 1 102 ? -3.735 5.872 14.186 1.00 95.12 102 VAL A O 1
ATOM 834 N N . ASN A 1 103 ? -2.928 7.641 15.319 1.00 94.44 103 ASN A N 1
ATOM 835 C CA . ASN A 1 103 ? -2.329 8.308 14.166 1.00 94.44 103 ASN A CA 1
ATOM 836 C C . ASN A 1 103 ? -0.945 7.720 13.861 1.00 94.44 103 ASN A C 1
ATOM 838 O O . ASN A 1 103 ? -0.165 7.432 14.770 1.00 94.44 103 ASN A O 1
ATOM 842 N N . GLN A 1 104 ? -0.620 7.581 12.580 1.00 94.94 104 GLN A N 1
ATOM 843 C CA . GLN A 1 104 ? 0.699 7.178 12.105 1.00 94.94 104 GLN A CA 1
ATOM 844 C C . GLN A 1 104 ? 1.058 7.959 10.834 1.00 94.94 104 GLN A C 1
ATOM 846 O O . GLN A 1 104 ? 0.201 8.558 10.188 1.00 94.94 104 GLN A O 1
ATOM 851 N N . GLU A 1 105 ? 2.339 7.971 10.483 1.00 94.56 105 GLU A N 1
ATOM 852 C CA . GLU A 1 105 ? 2.836 8.534 9.230 1.00 94.56 105 GLU A CA 1
ATOM 853 C C . GLU A 1 105 ? 3.286 7.423 8.277 1.00 94.56 105 GLU A C 1
ATOM 855 O O . GLU A 1 105 ? 3.787 6.377 8.699 1.00 94.56 105 GLU A O 1
ATOM 860 N N . ARG A 1 106 ? 3.104 7.643 6.977 1.00 92.88 106 ARG A N 1
ATOM 861 C CA . ARG A 1 106 ? 3.702 6.830 5.911 1.00 92.88 106 ARG A CA 1
ATOM 862 C C . ARG A 1 106 ? 4.282 7.743 4.849 1.00 92.88 106 ARG A C 1
ATOM 864 O O . ARG A 1 106 ? 3.863 8.894 4.718 1.00 92.88 106 ARG A O 1
ATOM 871 N N . ARG A 1 107 ? 5.261 7.244 4.103 1.00 93.38 107 ARG A N 1
ATOM 872 C CA . ARG A 1 107 ? 5.967 8.040 3.102 1.00 93.38 107 ARG A CA 1
ATOM 873 C C . ARG A 1 107 ? 5.699 7.482 1.710 1.00 93.38 107 ARG A C 1
ATOM 875 O O . ARG A 1 107 ? 6.354 6.510 1.336 1.00 93.38 107 ARG A O 1
ATOM 882 N N . PRO A 1 108 ? 4.757 8.077 0.964 1.00 92.69 108 PRO A N 1
ATOM 883 C CA . PRO A 1 108 ? 4.438 7.593 -0.362 1.00 92.69 108 PRO A CA 1
ATOM 884 C C . PRO A 1 108 ? 5.613 7.818 -1.315 1.00 92.69 108 PRO A C 1
ATOM 886 O O . PRO A 1 108 ? 6.244 8.882 -1.328 1.00 92.69 108 PRO A O 1
ATOM 889 N N . VAL A 1 109 ? 5.907 6.801 -2.118 1.00 93.50 109 VAL A N 1
ATOM 890 C CA . VAL A 1 109 ? 6.966 6.838 -3.128 1.00 93.50 109 VAL A CA 1
ATOM 891 C C . VAL A 1 109 ? 6.365 6.711 -4.516 1.00 93.50 109 VAL A C 1
ATOM 893 O O . VAL A 1 109 ? 5.542 5.834 -4.786 1.00 93.50 109 VAL A O 1
ATOM 896 N N . TYR A 1 110 ? 6.787 7.600 -5.406 1.00 92.50 110 TYR A N 1
ATOM 897 C CA . TYR A 1 110 ? 6.406 7.553 -6.807 1.00 92.50 110 TYR A CA 1
ATOM 898 C C . TYR A 1 110 ? 7.397 6.674 -7.556 1.00 92.50 110 TYR A C 1
ATOM 900 O O . TYR A 1 110 ? 8.609 6.921 -7.547 1.00 92.50 110 TYR A O 1
ATOM 908 N N . CYS A 1 111 ? 6.875 5.617 -8.168 1.00 92.44 111 CYS A N 1
ATOM 909 C CA . CYS A 1 111 ? 7.667 4.615 -8.852 1.00 92.44 111 CYS A CA 1
ATOM 910 C C . CYS A 1 111 ? 7.270 4.522 -10.318 1.00 92.44 111 CYS A C 1
ATOM 912 O O . CYS A 1 111 ? 6.088 4.556 -10.650 1.00 92.44 111 CYS A O 1
ATOM 914 N N . ILE A 1 112 ? 8.260 4.289 -11.173 1.00 91.75 112 ILE A N 1
ATOM 915 C CA . ILE A 1 112 ? 8.059 3.981 -12.587 1.00 91.75 112 ILE A CA 1
ATOM 916 C C . ILE A 1 112 ? 8.614 2.602 -12.932 1.00 91.75 112 ILE A C 1
ATOM 918 O O . ILE A 1 112 ? 9.460 2.050 -12.221 1.00 91.75 112 ILE A O 1
ATOM 922 N N . SER A 1 113 ? 8.162 2.028 -14.043 1.00 90.19 113 SER A N 1
ATOM 923 C CA . SER A 1 113 ? 8.785 0.839 -14.621 1.00 90.19 113 SER A CA 1
ATOM 924 C C . SER A 1 113 ? 10.278 1.079 -14.854 1.00 90.19 113 SER A C 1
ATOM 926 O O . SER A 1 113 ? 10.680 2.169 -15.261 1.00 90.19 113 SER A O 1
ATOM 928 N N . VAL A 1 114 ? 11.103 0.059 -14.603 1.00 90.69 114 VAL A N 1
ATOM 929 C CA . VAL A 1 114 ? 12.559 0.178 -14.751 1.00 90.69 114 VAL A CA 1
ATOM 930 C C . VAL A 1 114 ? 12.890 0.606 -16.192 1.00 90.69 114 VAL A C 1
ATOM 932 O O . VAL A 1 114 ? 12.493 -0.092 -17.128 1.00 90.69 114 VAL A O 1
ATOM 935 N N . PRO A 1 115 ? 13.591 1.735 -16.394 1.00 89.19 115 PRO A N 1
ATOM 936 C CA . PRO A 1 115 ? 13.910 2.233 -17.727 1.00 89.19 115 PRO A CA 1
ATOM 937 C C . PRO A 1 115 ? 15.003 1.385 -18.396 1.00 89.19 115 PRO A C 1
ATOM 939 O O . PRO A 1 115 ? 15.777 0.705 -17.722 1.00 89.19 115 PRO A O 1
ATOM 942 N N . ALA A 1 116 ? 15.079 1.442 -19.732 1.00 87.12 116 ALA A N 1
ATOM 943 C CA . ALA A 1 116 ? 16.115 0.788 -20.548 1.00 87.12 116 ALA A CA 1
ATOM 944 C C . ALA A 1 116 ? 16.359 -0.706 -20.230 1.00 87.12 116 ALA A C 1
ATOM 946 O O . ALA A 1 116 ? 17.485 -1.203 -20.309 1.00 87.12 116 ALA A O 1
ATOM 947 N N . VAL A 1 117 ? 15.308 -1.452 -19.874 1.00 88.62 117 VAL A N 1
ATOM 948 C CA . VAL A 1 117 ? 15.433 -2.889 -19.600 1.00 88.62 117 VAL A CA 1
ATOM 949 C C . VAL A 1 117 ? 15.674 -3.651 -20.901 1.00 88.62 117 VAL A C 1
ATOM 951 O O . VAL A 1 117 ? 14.820 -3.695 -21.789 1.00 88.62 117 VAL A O 1
ATOM 954 N N . ASN A 1 118 ? 16.831 -4.310 -20.979 1.00 89.31 118 ASN A N 1
ATOM 955 C CA . ASN A 1 118 ? 17.175 -5.200 -22.085 1.00 89.31 118 ASN A CA 1
ATOM 956 C C . ASN A 1 118 ? 16.136 -6.316 -22.254 1.00 89.31 118 ASN A C 1
ATOM 958 O O . ASN A 1 118 ? 15.619 -6.843 -21.270 1.00 89.31 118 ASN A O 1
ATOM 962 N N . SER A 1 119 ? 15.913 -6.759 -23.492 1.00 87.75 119 SER A N 1
ATOM 963 C CA . SER A 1 119 ? 14.936 -7.807 -23.829 1.00 87.75 119 SER A CA 1
ATOM 964 C C . SER A 1 119 ? 15.117 -9.109 -23.036 1.00 87.75 119 SER A C 1
ATOM 966 O O . SER A 1 119 ? 14.134 -9.721 -22.629 1.00 87.75 119 SER A O 1
ATOM 968 N N . TRP A 1 120 ? 16.357 -9.512 -22.743 1.00 88.50 120 TRP A N 1
ATOM 969 C CA . TRP A 1 120 ? 16.652 -10.709 -21.945 1.00 88.50 120 TRP A CA 1
ATOM 970 C C . TRP A 1 120 ? 16.314 -10.559 -20.451 1.00 88.50 120 TRP A C 1
ATOM 972 O O . TRP A 1 120 ? 16.152 -11.561 -19.759 1.00 88.50 120 TRP A O 1
ATOM 982 N N . ALA A 1 121 ? 16.208 -9.325 -19.950 1.00 85.88 121 ALA A N 1
ATOM 983 C CA . ALA A 1 121 ? 15.905 -9.001 -18.556 1.00 85.88 121 ALA A CA 1
ATOM 984 C C . ALA A 1 121 ? 14.420 -8.664 -18.324 1.00 85.88 121 ALA A C 1
ATOM 986 O O . ALA A 1 121 ? 14.006 -8.465 -17.175 1.00 85.88 121 ALA A O 1
ATOM 987 N N . GLN A 1 122 ? 13.623 -8.584 -19.397 1.00 82.50 122 GLN A N 1
ATOM 988 C CA . GLN A 1 122 ? 12.188 -8.339 -19.311 1.00 82.50 122 GLN A CA 1
ATOM 989 C C . GLN A 1 122 ? 11.485 -9.546 -18.684 1.00 82.50 122 GLN A C 1
ATOM 991 O O . GLN A 1 122 ? 11.662 -10.694 -19.098 1.00 82.50 122 GLN A O 1
ATOM 996 N N . CYS A 1 123 ? 10.661 -9.288 -17.670 1.00 75.62 123 CYS A N 1
ATOM 997 C CA . CYS A 1 123 ? 9.828 -10.326 -17.084 1.00 75.62 123 CYS A CA 1
ATOM 998 C C . CYS A 1 123 ? 8.729 -10.705 -18.090 1.00 75.62 123 CYS A C 1
ATOM 1000 O O . CYS A 1 123 ? 8.007 -9.846 -18.593 1.00 75.62 123 CYS A O 1
ATOM 1002 N N . LYS A 1 124 ? 8.602 -11.999 -18.402 1.00 75.12 124 LYS A N 1
ATOM 1003 C CA . LYS A 1 124 ? 7.582 -12.491 -19.338 1.00 75.12 124 LYS A CA 1
ATOM 1004 C C . LYS A 1 124 ? 6.193 -12.228 -18.750 1.00 75.12 124 LYS A C 1
ATOM 1006 O O . LYS A 1 124 ? 5.938 -12.624 -17.614 1.00 75.12 124 LYS A O 1
ATOM 1011 N N . LYS A 1 125 ? 5.299 -11.592 -19.518 1.00 71.50 125 LYS A N 1
ATOM 1012 C CA . LYS A 1 125 ? 3.901 -11.384 -19.108 1.00 71.50 125 LYS A CA 1
ATOM 1013 C C . LYS A 1 125 ? 3.260 -12.741 -18.805 1.00 71.50 125 LYS A C 1
ATOM 1015 O O . LYS A 1 125 ? 3.216 -13.618 -19.669 1.00 71.50 125 LYS A O 1
ATOM 1020 N N . SER A 1 126 ? 2.798 -12.926 -17.572 1.00 63.09 126 SER A N 1
ATOM 1021 C CA . SER A 1 126 ? 2.098 -14.130 -17.129 1.00 63.09 126 SER A CA 1
ATOM 1022 C C . SER A 1 126 ? 0.618 -13.978 -17.472 1.00 63.09 126 SER A C 1
ATOM 1024 O O . SER A 1 126 ? -0.212 -13.710 -16.608 1.00 63.09 126 SER A O 1
ATOM 1026 N N . GLY A 1 127 ? 0.300 -14.058 -18.761 1.00 57.12 127 GLY A N 1
ATOM 1027 C CA . GLY A 1 127 ? -1.071 -14.138 -19.260 1.00 57.12 127 GLY A CA 1
ATOM 1028 C C . GLY A 1 127 ? -1.304 -15.483 -19.949 1.00 57.12 127 GLY A C 1
ATOM 1029 O O . GLY A 1 127 ? -0.329 -16.120 -20.366 1.00 57.12 127 GLY A O 1
ATOM 1030 N N . PRO A 1 128 ? -2.565 -15.928 -20.101 1.00 46.19 128 PRO A N 1
ATOM 1031 C CA . PRO A 1 128 ? -2.877 -17.009 -21.024 1.00 46.19 128 PRO A CA 1
ATOM 1032 C C . PRO A 1 128 ? -2.331 -16.606 -22.393 1.00 46.19 128 PRO A C 1
ATOM 1034 O O . PRO A 1 128 ? -2.727 -15.579 -22.945 1.00 46.19 128 PRO A O 1
ATOM 1037 N N . LYS A 1 129 ? -1.369 -17.365 -22.919 1.00 48.47 129 LYS A N 1
ATOM 1038 C CA . LYS A 1 129 ? -0.959 -17.173 -24.307 1.00 48.47 129 LYS A CA 1
ATOM 1039 C C . LYS A 1 129 ? -2.184 -17.508 -25.161 1.00 48.47 129 LYS A C 1
ATOM 1041 O O . LYS A 1 129 ? -2.727 -18.598 -24.970 1.00 48.47 129 LYS A O 1
ATOM 1046 N N . PRO A 1 130 ? -2.635 -16.647 -26.088 1.00 44.25 130 PRO A N 1
ATOM 1047 C CA . PRO A 1 130 ? -3.430 -17.167 -27.189 1.00 44.25 130 PRO A CA 1
ATOM 1048 C C . PRO A 1 130 ? -2.576 -18.256 -27.848 1.00 44.25 130 PRO A C 1
ATOM 1050 O O . PRO A 1 130 ? -1.368 -18.058 -28.007 1.00 44.25 130 PRO A O 1
ATOM 1053 N N . ASN A 1 131 ? -3.162 -19.420 -28.133 1.00 44.47 131 ASN A N 1
ATOM 1054 C CA . ASN A 1 131 ? -2.497 -20.476 -28.892 1.00 44.47 131 ASN A CA 1
ATOM 1055 C C . ASN A 1 131 ? -1.973 -19.857 -30.191 1.00 44.47 131 ASN A C 1
ATOM 1057 O O . ASN A 1 131 ? -2.738 -19.611 -31.117 1.00 44.47 131 ASN A O 1
ATOM 1061 N N . GLN A 1 132 ? -0.684 -19.535 -30.227 1.00 45.44 132 GLN A N 1
ATOM 1062 C CA . GLN A 1 132 ? 0.017 -19.304 -31.471 1.00 45.44 132 GLN A CA 1
ATOM 1063 C C . GLN A 1 132 ? 0.506 -20.678 -31.882 1.00 45.44 132 GLN A C 1
ATOM 1065 O O . GLN A 1 132 ? 1.392 -21.252 -31.241 1.00 45.44 132 GLN A O 1
ATOM 1070 N N . ASP A 1 133 ? -0.179 -21.224 -32.881 1.00 41.31 133 ASP A N 1
ATOM 1071 C CA . ASP A 1 133 ? 0.282 -22.381 -33.619 1.00 41.31 133 ASP A CA 1
ATOM 1072 C C . ASP A 1 133 ? 1.742 -22.187 -34.039 1.00 41.31 133 ASP A C 1
ATOM 1074 O O . ASP A 1 133 ? 2.234 -21.078 -34.253 1.00 41.31 133 ASP A O 1
ATOM 1078 N N . GLN A 1 134 ? 2.441 -23.313 -34.061 1.00 47.53 134 GLN A N 1
ATOM 1079 C CA . GLN A 1 134 ? 3.861 -23.434 -34.334 1.00 47.53 134 GLN A CA 1
ATOM 1080 C C . GLN A 1 134 ? 4.233 -22.788 -35.674 1.00 47.53 134 GLN A C 1
ATOM 1082 O O . GLN A 1 134 ? 3.970 -23.379 -36.716 1.00 47.53 134 GLN A O 1
ATOM 1087 N N . ASP A 1 135 ? 4.949 -21.664 -35.648 1.00 42.31 135 ASP A N 1
ATOM 1088 C CA . ASP A 1 135 ? 5.779 -21.260 -36.783 1.00 42.31 135 ASP A CA 1
ATOM 1089 C C . ASP A 1 135 ? 7.248 -21.576 -36.486 1.00 42.31 135 ASP A C 1
ATOM 1091 O O . ASP A 1 135 ? 7.853 -21.120 -35.510 1.00 42.31 135 ASP A O 1
ATOM 1095 N N . GLN A 1 136 ? 7.794 -22.453 -37.327 1.00 47.72 136 GLN A N 1
ATOM 1096 C CA . GLN A 1 136 ? 9.168 -22.938 -37.297 1.00 47.72 136 GLN A CA 1
ATOM 1097 C C . GLN A 1 136 ? 10.175 -21.792 -37.500 1.00 47.72 136 GLN A C 1
ATOM 1099 O O . GLN A 1 136 ? 9.951 -20.915 -38.335 1.00 47.72 136 GLN A O 1
ATOM 1104 N N . PRO A 1 137 ? 11.351 -21.826 -36.849 1.00 41.94 137 PRO A N 1
ATOM 1105 C CA . PRO A 1 137 ? 12.425 -20.906 -37.189 1.00 41.94 137 PRO A CA 1
ATOM 1106 C C . PRO A 1 137 ? 13.068 -21.310 -38.525 1.00 41.94 137 PRO A C 1
ATOM 1108 O O . PRO A 1 137 ? 13.798 -22.299 -38.606 1.00 41.94 137 PRO A O 1
ATOM 1111 N N . GLN A 1 138 ? 12.832 -20.517 -39.574 1.00 42.00 138 GLN A N 1
ATOM 1112 C CA . GLN A 1 138 ? 13.651 -20.551 -40.785 1.00 42.00 138 GLN A CA 1
ATOM 1113 C C . GLN A 1 138 ? 15.054 -20.026 -40.455 1.00 42.00 138 GLN A C 1
ATOM 1115 O O . GLN A 1 138 ? 15.253 -18.866 -40.093 1.00 42.00 138 GLN A O 1
ATOM 1120 N N . ALA A 1 139 ? 16.035 -20.919 -40.553 1.00 52.16 139 ALA A N 1
ATOM 1121 C CA . ALA A 1 139 ? 17.445 -20.596 -40.444 1.00 52.16 139 ALA A CA 1
ATOM 1122 C C . ALA A 1 139 ? 17.933 -19.911 -41.730 1.00 52.16 139 ALA A C 1
ATOM 1124 O O . ALA A 1 139 ? 17.957 -20.517 -42.797 1.00 52.16 139 ALA A O 1
ATOM 1125 N N . SER A 1 140 ? 18.380 -18.665 -41.612 1.00 47.94 140 SER A N 1
ATOM 1126 C CA . SER A 1 140 ? 19.088 -17.928 -42.665 1.00 47.94 140 SER A CA 1
ATOM 1127 C C . SER A 1 140 ? 19.792 -16.735 -42.011 1.00 47.94 140 SER A C 1
ATOM 1129 O O . SER A 1 140 ? 19.148 -15.973 -41.308 1.00 47.94 140 SER A O 1
ATOM 1131 N N . GLY A 1 141 ? 21.094 -16.493 -42.128 1.00 43.56 141 GLY A N 1
ATOM 1132 C CA . GLY A 1 141 ? 22.150 -17.186 -42.841 1.00 43.56 141 GLY A CA 1
ATOM 1133 C C . GLY A 1 141 ? 23.511 -16.536 -42.531 1.00 43.56 141 GLY A C 1
ATOM 1134 O O . GLY A 1 141 ? 23.590 -15.414 -42.042 1.00 43.56 141 GLY A O 1
ATOM 1135 N N . VAL A 1 142 ? 24.565 -17.288 -42.857 1.00 49.12 142 VAL A N 1
ATOM 1136 C CA . VAL A 1 142 ? 25.914 -16.839 -43.255 1.00 49.12 142 VAL A CA 1
ATOM 1137 C C . VAL A 1 142 ? 26.751 -16.069 -42.214 1.00 49.12 142 VAL A C 1
ATOM 1139 O O . VAL A 1 142 ? 26.832 -14.842 -42.198 1.00 49.12 142 VAL A O 1
ATOM 1142 N N . LYS A 1 143 ? 27.528 -16.820 -41.420 1.00 51.44 143 LYS A N 1
ATOM 1143 C CA . LYS A 1 143 ? 28.790 -16.321 -40.846 1.00 51.44 143 LYS A CA 1
ATOM 1144 C C . LYS A 1 143 ? 29.775 -16.055 -41.995 1.00 51.44 143 LYS A C 1
ATOM 1146 O O . LYS A 1 143 ? 30.018 -16.945 -42.804 1.00 51.44 143 LYS A O 1
ATOM 1151 N N . ARG A 1 144 ? 30.352 -14.850 -42.060 1.00 54.22 144 ARG A N 1
ATOM 1152 C CA . ARG A 1 144 ? 31.469 -14.537 -42.970 1.00 54.22 144 ARG A CA 1
ATOM 1153 C C . ARG A 1 144 ? 32.675 -15.413 -42.603 1.00 54.22 144 ARG A C 1
ATOM 1155 O O . ARG A 1 144 ? 33.067 -15.435 -41.439 1.00 54.22 144 ARG A O 1
ATOM 1162 N N . SER A 1 145 ? 33.231 -16.132 -43.578 1.00 41.72 145 SER A N 1
ATOM 1163 C CA . SER A 1 145 ? 34.489 -16.874 -43.427 1.00 41.72 145 SER A CA 1
ATOM 1164 C C . SER A 1 145 ? 35.652 -15.886 -43.394 1.00 41.72 145 SER A C 1
ATOM 1166 O O . SER A 1 145 ? 35.747 -15.032 -44.272 1.00 41.72 145 SER A O 1
ATOM 1168 N N . ALA A 1 146 ? 36.530 -15.999 -42.399 1.00 40.47 146 ALA A N 1
ATOM 1169 C CA . ALA A 1 146 ? 37.829 -15.340 -42.426 1.00 40.47 146 ALA A CA 1
ATOM 1170 C C . ALA A 1 146 ? 38.697 -16.035 -43.487 1.00 40.47 146 ALA A C 1
ATOM 1172 O O . ALA A 1 146 ? 38.760 -17.263 -43.516 1.00 40.47 146 ALA A O 1
ATOM 1173 N N . GLN A 1 147 ? 39.303 -15.265 -44.385 1.00 40.34 147 GLN A N 1
ATOM 1174 C CA . GLN A 1 147 ? 40.354 -15.746 -45.277 1.00 40.34 147 GLN A CA 1
ATOM 1175 C C . GLN A 1 147 ? 41.676 -15.196 -44.754 1.00 40.34 147 GLN A C 1
ATOM 1177 O O . GLN A 1 147 ? 41.905 -13.988 -44.781 1.00 40.34 147 GLN A O 1
ATOM 1182 N N . ASP A 1 148 ? 42.497 -16.107 -44.239 1.00 43.59 148 ASP A N 1
ATOM 1183 C CA . ASP A 1 148 ? 43.906 -15.890 -43.942 1.00 43.59 148 ASP A CA 1
ATOM 1184 C C . ASP A 1 148 ? 44.654 -15.620 -45.251 1.00 43.59 148 ASP A C 1
ATOM 1186 O O . ASP A 1 148 ? 44.619 -16.434 -46.176 1.00 43.59 148 ASP A O 1
ATOM 1190 N N . ILE A 1 149 ? 45.342 -14.483 -45.331 1.00 47.97 149 ILE A N 1
ATOM 1191 C CA . ILE A 1 149 ? 46.354 -14.238 -46.358 1.00 47.97 149 ILE A CA 1
ATOM 1192 C C . ILE A 1 149 ? 47.654 -13.946 -45.623 1.00 47.97 149 ILE A C 1
ATOM 1194 O O . ILE A 1 149 ? 47.864 -12.864 -45.074 1.00 47.97 149 ILE A O 1
ATOM 1198 N N . SER A 1 150 ? 48.497 -14.970 -45.583 1.00 36.34 150 SER A N 1
ATOM 1199 C CA . SER A 1 150 ? 49.875 -14.918 -45.134 1.00 36.34 150 SER A CA 1
ATOM 1200 C C . SER A 1 150 ? 50.798 -14.439 -46.261 1.00 36.34 150 SER A C 1
ATOM 1202 O O . SER A 1 150 ? 50.835 -15.047 -47.328 1.00 36.34 150 SER A O 1
ATOM 1204 N N . ASP A 1 151 ? 51.608 -13.441 -45.909 1.00 36.22 151 ASP A N 1
ATOM 1205 C CA . ASP A 1 151 ? 53.053 -13.334 -46.165 1.00 36.22 151 ASP A CA 1
ATOM 1206 C C . ASP A 1 151 ? 53.607 -12.412 -47.286 1.00 36.22 151 ASP A C 1
ATOM 1208 O O . ASP A 1 151 ? 53.247 -12.489 -48.457 1.00 36.22 151 ASP A O 1
ATOM 1212 N N . SER A 1 152 ? 54.606 -11.627 -46.842 1.00 33.78 152 SER A N 1
ATOM 1213 C CA . SER A 1 152 ? 55.797 -11.094 -47.529 1.00 33.78 152 SER A CA 1
ATOM 1214 C C . SER A 1 152 ? 55.789 -9.733 -48.271 1.00 33.78 152 SER A C 1
ATOM 1216 O O . SER A 1 152 ? 55.497 -9.631 -49.455 1.00 33.78 152 SER A O 1
ATOM 1218 N N . SER A 1 153 ? 56.263 -8.716 -47.523 1.00 35.00 153 SER A N 1
ATOM 1219 C CA . SER A 1 153 ? 57.403 -7.794 -47.783 1.00 35.00 153 SER A CA 1
ATOM 1220 C C . SER A 1 153 ? 57.528 -7.028 -49.117 1.00 35.00 153 SER A C 1
ATOM 1222 O O . SER A 1 153 ? 57.729 -7.640 -50.156 1.00 35.00 153 SER A O 1
ATOM 1224 N N . VAL A 1 154 ? 57.600 -5.683 -49.098 1.00 40.41 154 VAL A N 1
ATOM 1225 C CA . VAL A 1 154 ? 58.823 -4.846 -48.922 1.00 40.41 154 VAL A CA 1
ATOM 1226 C C . VAL A 1 154 ? 58.491 -3.338 -48.996 1.00 40.41 154 VAL A C 1
ATOM 1228 O O . VAL A 1 154 ? 57.492 -2.923 -49.574 1.00 40.41 154 VAL A O 1
ATOM 1231 N N . GLU A 1 155 ? 59.341 -2.535 -48.355 1.00 33.59 155 GLU A N 1
ATOM 1232 C CA . GLU A 1 155 ? 59.243 -1.102 -48.052 1.00 33.59 155 GLU A CA 1
ATOM 1233 C C . GLU A 1 155 ? 59.212 -0.140 -49.260 1.00 33.59 155 GLU A C 1
ATOM 1235 O O . GLU A 1 155 ? 59.869 -0.364 -50.273 1.00 33.59 155 GLU A O 1
ATOM 1240 N N . SER A 1 156 ? 58.607 1.041 -49.069 1.00 32.12 156 SER A N 1
ATOM 1241 C CA . SER A 1 156 ? 59.260 2.300 -49.458 1.00 32.12 156 SER A CA 1
ATOM 1242 C C . SER A 1 156 ? 58.773 3.466 -48.591 1.00 32.12 156 SER A C 1
ATOM 1244 O O . SER A 1 156 ? 57.583 3.694 -48.391 1.00 32.12 156 SER A O 1
ATOM 1246 N N . SER A 1 157 ? 59.752 4.191 -48.071 1.00 31.97 157 SER A N 1
ATOM 1247 C CA . SER A 1 157 ? 59.719 5.269 -47.087 1.00 31.97 157 SER A CA 1
ATOM 1248 C C . SER A 1 157 ? 59.090 6.581 -47.579 1.00 31.97 157 SER A C 1
ATOM 1250 O O . SER A 1 157 ? 59.224 6.928 -48.753 1.00 31.97 157 SER A O 1
ATOM 1252 N N . ARG A 1 158 ? 58.490 7.352 -46.646 1.00 33.22 158 ARG A N 1
ATOM 1253 C CA . ARG A 1 158 ? 58.683 8.815 -46.451 1.00 33.22 158 ARG A CA 1
ATOM 1254 C C . ARG A 1 158 ? 57.855 9.378 -45.273 1.00 33.22 158 ARG A C 1
ATOM 1256 O O . ARG A 1 158 ? 56.654 9.565 -45.376 1.00 33.22 158 ARG A O 1
ATOM 1263 N N . VAL A 1 159 ? 58.573 9.613 -44.169 1.00 32.31 159 VAL A N 1
ATOM 1264 C CA . VAL A 1 159 ? 58.577 10.757 -43.223 1.00 32.31 159 VAL A CA 1
ATOM 1265 C C . VAL A 1 159 ? 57.298 11.596 -43.036 1.00 32.31 159 VAL A C 1
ATOM 1267 O O . VAL A 1 159 ? 56.843 12.248 -43.970 1.00 32.31 159 VAL A O 1
ATOM 1270 N N . GLY A 1 160 ? 56.862 11.752 -41.777 1.00 30.83 160 GLY A N 1
ATOM 1271 C CA . GLY A 1 160 ? 56.043 12.896 -41.353 1.00 30.83 160 GLY A CA 1
ATOM 1272 C C . GLY A 1 160 ? 55.340 12.723 -40.003 1.00 30.83 160 GLY A C 1
ATOM 1273 O O . GLY A 1 160 ? 54.246 12.185 -39.942 1.00 30.83 160 GLY A O 1
ATOM 1274 N N . SER A 1 161 ? 55.985 13.200 -38.942 1.00 30.88 161 SER A N 1
ATOM 1275 C CA . SER A 1 161 ? 55.529 13.375 -37.552 1.00 30.88 161 SER A CA 1
ATOM 1276 C C . SER A 1 161 ? 54.138 14.009 -37.356 1.00 30.88 161 SER A C 1
ATOM 1278 O O . SER A 1 161 ? 53.866 15.033 -37.977 1.00 30.88 161 SER A O 1
ATOM 1280 N N . ASN A 1 162 ? 53.326 13.509 -36.415 1.00 31.25 162 ASN A N 1
ATOM 1281 C CA . ASN A 1 162 ? 53.056 14.131 -35.100 1.00 31.25 162 ASN A CA 1
ATOM 1282 C C . ASN A 1 162 ? 51.845 13.504 -34.386 1.00 31.25 162 ASN A C 1
ATOM 1284 O O . ASN A 1 162 ? 50.919 12.990 -35.007 1.00 31.25 162 ASN A O 1
ATOM 1288 N N . GLU A 1 163 ? 51.913 13.559 -33.061 1.00 35.88 163 GLU A N 1
ATOM 1289 C CA . GLU A 1 163 ? 50.972 13.034 -32.080 1.00 35.88 163 GLU A CA 1
ATOM 1290 C C . GLU A 1 163 ? 49.613 13.768 -32.023 1.00 35.88 163 GLU A C 1
ATOM 1292 O O . GLU A 1 163 ? 49.432 14.860 -32.555 1.00 35.88 163 GLU A O 1
ATOM 1297 N N . GLU A 1 164 ? 48.727 13.145 -31.242 1.00 34.72 164 GLU A N 1
ATOM 1298 C CA . GLU A 1 164 ? 47.642 13.720 -30.436 1.00 34.72 164 GLU A CA 1
ATOM 1299 C C . GLU A 1 164 ? 46.220 13.906 -31.008 1.00 34.72 164 GLU A C 1
ATOM 1301 O O . GLU A 1 164 ? 45.892 14.794 -31.786 1.00 34.72 164 GLU A O 1
ATOM 1306 N N . LEU A 1 165 ? 45.344 13.084 -30.412 1.00 34.81 165 LEU A N 1
ATOM 1307 C CA . LEU A 1 165 ? 44.133 13.466 -29.677 1.00 34.81 165 LEU A CA 1
ATOM 1308 C C . LEU A 1 165 ? 42.985 14.167 -30.424 1.00 34.81 165 LEU A C 1
ATOM 1310 O O . LEU A 1 165 ? 43.003 15.351 -30.732 1.00 34.81 165 LEU A O 1
ATOM 1314 N N . SER A 1 166 ? 41.872 13.427 -30.444 1.00 41.53 166 SER A N 1
ATOM 1315 C CA . SER A 1 166 ? 40.558 13.875 -29.966 1.00 41.53 166 SER A CA 1
ATOM 1316 C C . SER A 1 166 ? 39.996 15.177 -30.539 1.00 41.53 166 SER A C 1
ATOM 1318 O O . SER A 1 166 ? 40.366 16.260 -30.100 1.00 41.53 166 SER A O 1
ATOM 1320 N N . LYS A 1 167 ? 38.908 15.058 -31.313 1.00 36.84 167 LYS A N 1
ATOM 1321 C CA . LYS A 1 167 ? 37.653 15.792 -31.048 1.00 36.84 167 LYS A CA 1
ATOM 1322 C C . LYS A 1 167 ? 36.490 15.225 -31.867 1.00 36.84 167 LYS A C 1
ATOM 1324 O O . LYS A 1 167 ? 36.534 15.140 -33.088 1.00 36.84 167 LYS A O 1
ATOM 1329 N N . ARG A 1 168 ? 35.440 14.838 -31.137 1.00 41.41 168 ARG A N 1
ATOM 1330 C CA . ARG A 1 168 ? 34.100 14.492 -31.628 1.00 41.41 168 ARG A CA 1
ATOM 1331 C C . ARG A 1 168 ? 33.482 15.720 -32.310 1.00 41.41 168 ARG A C 1
ATOM 1333 O O . ARG A 1 168 ? 33.486 16.792 -31.710 1.00 41.41 168 ARG A O 1
ATOM 1340 N N . LEU A 1 169 ? 32.917 15.564 -33.508 1.00 33.62 169 LEU A N 1
ATOM 1341 C CA . LEU A 1 169 ? 31.996 16.552 -34.076 1.00 33.62 169 LEU A CA 1
ATOM 1342 C C . LEU A 1 169 ? 30.584 16.286 -33.536 1.00 33.62 169 LEU A C 1
ATOM 1344 O O . LEU A 1 169 ? 29.997 15.244 -33.819 1.00 33.62 169 LEU A O 1
ATOM 1348 N N . CYS A 1 170 ? 30.043 17.237 -32.775 1.00 31.95 170 CYS A N 1
ATOM 1349 C CA . CYS A 1 170 ? 28.613 17.327 -32.495 1.00 31.95 170 CYS A CA 1
ATOM 1350 C C . CYS A 1 170 ? 27.947 18.127 -33.621 1.00 31.95 170 CYS A C 1
ATOM 1352 O O . CYS A 1 170 ? 28.304 19.282 -33.852 1.00 31.95 170 CYS A O 1
ATOM 1354 N N . SER A 1 171 ? 26.981 17.526 -34.314 1.00 39.91 171 SER A N 1
ATOM 1355 C CA . SER A 1 171 ?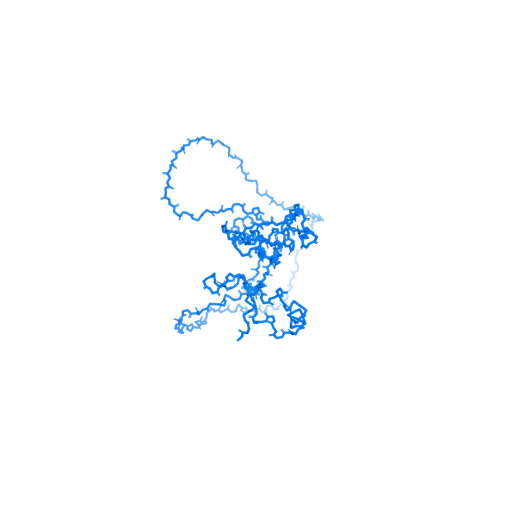 26.123 18.225 -35.271 1.00 39.91 171 SER A CA 1
ATOM 1356 C C . SER A 1 171 ? 25.146 19.137 -34.526 1.00 39.91 171 SER A C 1
ATOM 1358 O O . SER A 1 171 ? 24.346 18.681 -33.710 1.00 39.91 171 SER A O 1
ATOM 1360 N N . SER A 1 172 ? 25.220 20.430 -34.815 1.00 38.75 172 SER A N 1
ATOM 1361 C CA . SER A 1 172 ? 24.268 21.450 -34.388 1.00 38.75 172 SER A CA 1
ATOM 1362 C C . SER A 1 172 ? 22.891 21.198 -35.014 1.00 38.75 172 SER A C 1
ATOM 1364 O O . SER A 1 172 ? 22.767 21.071 -36.231 1.00 38.75 172 SER A O 1
ATOM 1366 N N . ARG A 1 173 ? 21.837 21.144 -34.189 1.00 42.28 173 ARG A N 1
ATOM 1367 C CA . ARG A 1 173 ? 20.444 21.270 -34.647 1.00 42.28 173 ARG A CA 1
ATOM 1368 C C . ARG A 1 173 ? 19.998 22.706 -34.389 1.00 42.28 173 ARG A C 1
ATOM 1370 O O . ARG A 1 173 ? 20.141 23.218 -33.284 1.00 42.28 173 ARG A O 1
ATOM 1377 N N . THR A 1 174 ? 19.534 23.347 -35.450 1.00 34.50 174 THR A N 1
ATO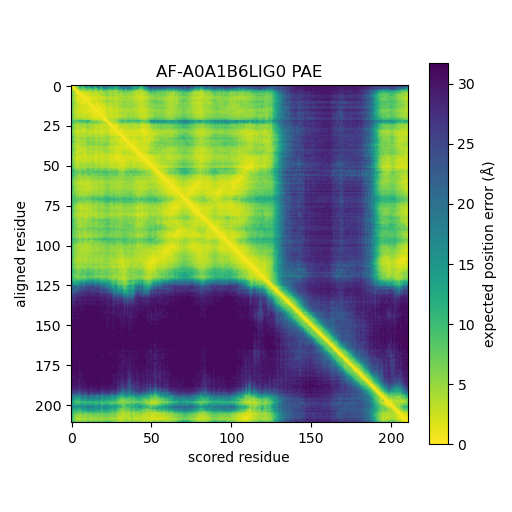M 1378 C CA . THR A 1 174 ? 19.041 24.722 -35.510 1.00 34.50 174 THR A CA 1
ATOM 1379 C C . THR A 1 174 ? 17.726 24.878 -34.751 1.00 34.50 174 THR A C 1
ATOM 1381 O O . THR A 1 174 ? 16.808 24.081 -34.943 1.00 34.50 174 THR A O 1
ATOM 1384 N N . SER A 1 175 ? 17.640 25.927 -33.935 1.00 36.06 175 SER A N 1
ATOM 1385 C CA . SER A 1 175 ? 16.410 26.411 -33.307 1.00 36.06 175 SER A CA 1
ATOM 1386 C C . SER A 1 175 ? 15.409 26.915 -34.349 1.00 36.06 175 SER A C 1
ATOM 1388 O O . SER A 1 175 ? 15.796 27.612 -35.287 1.00 36.06 175 SER A O 1
ATOM 1390 N N . ALA A 1 176 ? 14.127 26.631 -34.136 1.00 34.53 176 ALA A N 1
ATOM 1391 C CA . ALA A 1 176 ? 13.022 27.377 -34.724 1.00 34.53 176 ALA A CA 1
ATOM 1392 C C . ALA A 1 176 ? 11.917 27.517 -33.667 1.00 34.53 176 ALA A C 1
ATOM 1394 O O . ALA A 1 176 ? 11.415 26.520 -33.153 1.00 34.53 176 ALA A O 1
ATOM 1395 N N . GLU A 1 177 ? 11.599 28.763 -33.324 1.00 36.66 177 GLU A N 1
ATOM 1396 C CA . GLU A 1 177 ? 10.439 29.161 -32.524 1.00 36.66 177 GLU A CA 1
ATOM 1397 C C . GLU A 1 177 ? 9.275 29.599 -33.435 1.00 36.66 177 GLU A C 1
ATOM 1399 O O . GLU A 1 177 ? 9.465 29.777 -34.640 1.00 36.66 177 GLU A O 1
ATOM 1404 N N . VAL A 1 178 ? 8.132 29.891 -32.789 1.00 35.19 178 VAL A N 1
ATOM 1405 C CA . VAL A 1 178 ? 6.846 30.453 -33.273 1.00 35.19 178 VAL A CA 1
ATOM 1406 C C . VAL A 1 178 ? 5.823 29.357 -33.623 1.00 35.19 178 VAL A C 1
ATOM 1408 O O . VAL A 1 178 ? 6.107 28.485 -34.426 1.00 35.19 178 VAL A O 1
ATOM 1411 N N . GLY A 1 179 ? 4.594 29.291 -33.101 1.00 30.97 179 GLY A N 1
ATOM 1412 C CA . GLY A 1 179 ? 3.798 30.177 -32.253 1.00 30.97 179 GLY A CA 1
ATOM 1413 C C . GLY A 1 179 ? 2.319 30.128 -32.691 1.00 30.97 179 GLY A C 1
ATOM 1414 O O . GLY A 1 179 ? 2.033 30.270 -33.875 1.00 30.97 179 GLY A O 1
ATOM 1415 N N . ASN A 1 180 ? 1.411 30.030 -31.711 1.00 31.33 180 ASN A N 1
ATOM 1416 C CA . ASN A 1 180 ? -0.006 30.442 -31.710 1.00 31.33 180 ASN A CA 1
ATOM 1417 C C . ASN A 1 180 ? -1.157 29.404 -31.822 1.00 31.33 180 ASN A C 1
ATOM 1419 O O . ASN A 1 180 ? -1.099 28.382 -32.493 1.00 31.33 180 ASN A O 1
ATOM 1423 N N . SER A 1 181 ? -2.208 29.782 -31.086 1.00 39.09 181 SER A N 1
ATOM 1424 C CA . SER A 1 181 ? -3.387 29.107 -30.537 1.00 39.09 181 SER A CA 1
ATOM 1425 C C . SER A 1 181 ? -4.444 28.579 -31.517 1.00 39.09 181 SER A C 1
ATOM 1427 O O . SER A 1 181 ? -4.719 29.194 -32.543 1.00 39.09 181 SER A O 1
ATOM 1429 N N . GLY A 1 182 ? -5.169 27.540 -31.083 1.00 30.36 182 GLY A N 1
ATOM 1430 C CA . GLY A 1 182 ? -6.466 27.133 -31.632 1.00 30.36 182 GLY A CA 1
ATOM 1431 C C . GLY A 1 182 ? -7.128 26.056 -30.769 1.00 30.36 182 GLY A C 1
ATOM 1432 O O . GLY A 1 182 ? -6.635 24.939 -30.689 1.00 30.36 182 GLY A O 1
ATOM 1433 N N . VAL A 1 183 ? -8.225 26.407 -30.096 1.00 41.56 183 VAL A N 1
ATOM 1434 C CA . VAL A 1 183 ? -9.060 25.491 -29.305 1.00 41.56 183 VAL A CA 1
ATOM 1435 C C . VAL A 1 183 ? -9.890 24.629 -30.258 1.00 41.56 183 VAL A C 1
ATOM 1437 O O . VAL A 1 183 ? -10.692 25.170 -31.017 1.00 41.56 183 VAL A O 1
ATOM 1440 N N . ALA A 1 184 ? -9.745 23.307 -30.183 1.00 32.28 184 ALA A N 1
ATOM 1441 C CA . ALA A 1 184 ? -10.699 22.352 -30.736 1.00 32.28 184 ALA A CA 1
ATOM 1442 C C . ALA A 1 184 ? -10.927 21.232 -29.712 1.00 32.28 184 ALA A C 1
ATOM 1444 O O . ALA A 1 184 ? -10.000 20.569 -29.259 1.00 32.28 184 ALA A O 1
ATOM 1445 N N . MET A 1 185 ? -12.180 21.094 -29.291 1.00 45.03 185 MET A N 1
ATOM 1446 C CA . MET A 1 185 ? -12.655 20.039 -28.409 1.00 45.03 185 MET A CA 1
ATOM 1447 C C . MET A 1 185 ? -12.863 18.787 -29.263 1.00 45.03 185 MET A C 1
ATOM 1449 O O . MET A 1 185 ? -13.777 18.751 -30.085 1.00 45.03 185 MET A O 1
ATOM 1453 N N . GLU A 1 186 ? -12.026 17.773 -29.077 1.00 35.81 186 GLU A N 1
ATOM 1454 C CA . GLU A 1 186 ? -12.186 16.473 -29.722 1.00 35.81 186 GLU A CA 1
ATOM 1455 C C . GLU A 1 186 ? -12.289 15.366 -28.671 1.00 35.81 186 GLU A C 1
ATOM 1457 O O . GLU A 1 186 ? -11.360 15.035 -27.937 1.00 35.81 186 GLU A O 1
ATOM 1462 N N . THR A 1 187 ? -13.503 14.826 -28.565 1.00 45.19 187 THR A N 1
ATOM 1463 C CA . THR A 1 187 ? -13.834 13.626 -27.805 1.00 45.19 187 THR A CA 1
ATOM 1464 C C . THR A 1 187 ? -13.268 12.418 -28.547 1.00 45.19 187 THR A C 1
ATOM 1466 O O . THR A 1 187 ? -13.924 11.838 -29.408 1.00 45.19 187 THR A O 1
ATOM 1469 N N . GLY A 1 188 ? -12.033 12.048 -28.217 1.00 33.94 188 GLY A N 1
ATOM 1470 C CA . GLY A 1 188 ? -11.386 10.822 -28.669 1.00 33.94 188 GLY A CA 1
ATOM 1471 C C . GLY A 1 188 ? -10.533 10.237 -27.548 1.00 33.94 188 GLY A C 1
ATOM 1472 O O . GLY A 1 188 ? -9.753 10.953 -26.925 1.00 33.94 188 GLY A O 1
ATOM 1473 N N . CYS A 1 189 ? -10.683 8.937 -27.275 1.00 42.22 189 CYS A N 1
ATOM 1474 C CA . CYS A 1 189 ? -9.745 8.161 -26.458 1.00 42.22 189 CYS A CA 1
ATOM 1475 C C . CYS A 1 189 ? -8.388 8.084 -27.179 1.00 42.22 189 CYS A C 1
ATOM 1477 O O . CYS A 1 189 ? -8.061 7.072 -27.791 1.00 42.22 189 CYS A O 1
ATOM 1479 N N . GLY A 1 190 ? -7.625 9.174 -27.159 1.00 34.38 190 GLY A N 1
ATOM 1480 C CA . GLY A 1 190 ? -6.211 9.169 -27.508 1.00 34.38 190 GLY A CA 1
ATOM 1481 C C . GLY A 1 190 ? -5.404 8.622 -26.337 1.00 34.38 190 GLY A C 1
ATOM 1482 O O . GLY A 1 190 ? -5.727 8.913 -25.183 1.00 34.38 190 GLY A O 1
ATOM 1483 N N . GLU A 1 191 ? -4.367 7.834 -26.628 1.00 52.75 191 GLU A N 1
ATOM 1484 C CA . GLU A 1 191 ? -3.276 7.566 -25.688 1.00 52.75 191 GLU A CA 1
ATOM 1485 C C . GLU A 1 191 ? -2.720 8.917 -25.232 1.00 52.75 191 GLU A C 1
ATOM 1487 O O . GLU A 1 191 ? -1.898 9.536 -25.904 1.00 52.75 191 GLU A O 1
ATOM 1492 N N . GLN A 1 192 ? -3.227 9.423 -24.110 1.00 46.91 192 GLN A N 1
ATOM 1493 C CA . GLN A 1 192 ? -2.616 10.553 -23.441 1.00 46.91 192 GLN A CA 1
ATOM 1494 C C . GLN A 1 192 ? -1.270 10.038 -22.957 1.00 46.91 192 GLN A C 1
ATOM 1496 O O . GLN A 1 192 ? -1.202 9.286 -21.985 1.00 46.91 192 GLN A O 1
ATOM 1501 N N . THR A 1 193 ? -0.204 10.391 -23.671 1.00 53.47 193 THR A N 1
ATOM 1502 C CA . THR A 1 193 ? 1.155 10.246 -23.166 1.00 53.47 193 THR A CA 1
ATOM 1503 C C . THR A 1 193 ? 1.254 11.195 -21.981 1.00 53.47 193 THR A C 1
ATOM 1505 O O . THR A 1 193 ? 1.542 12.382 -22.134 1.00 53.47 193 THR A O 1
ATOM 1508 N N . THR A 1 194 ? 0.885 10.708 -20.801 1.00 60.69 194 THR A N 1
ATOM 1509 C CA . THR A 1 194 ? 1.114 11.430 -19.563 1.00 60.69 194 THR A CA 1
ATOM 1510 C C . THR A 1 194 ? 2.616 11.664 -19.476 1.00 60.69 194 THR A C 1
ATOM 1512 O O . THR A 1 194 ? 3.409 10.733 -19.614 1.00 60.69 194 THR A O 1
ATOM 1515 N N . ASP A 1 195 ? 3.025 12.924 -19.340 1.00 70.31 195 ASP A N 1
ATOM 1516 C CA . ASP A 1 195 ? 4.429 13.252 -19.126 1.00 70.31 195 ASP A CA 1
ATOM 1517 C C . ASP A 1 195 ? 4.801 12.798 -17.712 1.00 70.31 195 ASP A C 1
ATOM 1519 O O . ASP A 1 195 ? 4.596 13.495 -16.719 1.00 70.31 195 ASP A O 1
ATOM 1523 N N . LEU A 1 196 ? 5.270 11.556 -17.613 1.00 75.25 196 LEU A N 1
ATOM 1524 C CA . LEU A 1 196 ? 5.641 10.918 -16.356 1.00 75.25 196 LEU A CA 1
ATOM 1525 C C . LEU A 1 196 ? 7.029 11.375 -15.865 1.00 75.25 196 LEU A C 1
ATOM 1527 O O . LEU A 1 196 ? 7.595 10.709 -15.000 1.00 75.25 196 LEU A O 1
ATOM 1531 N N . ASN A 1 197 ? 7.590 12.474 -16.402 1.00 78.12 197 ASN A N 1
ATOM 1532 C CA . ASN A 1 197 ? 8.959 12.938 -16.138 1.00 78.12 197 ASN A CA 1
ATOM 1533 C C . ASN A 1 197 ? 9.971 11.791 -16.270 1.00 78.12 197 ASN A C 1
ATOM 1535 O O . ASN A 1 197 ? 10.782 11.518 -15.379 1.00 78.12 197 ASN A O 1
ATOM 1539 N N . LEU A 1 198 ? 9.870 11.042 -17.368 1.00 84.00 198 LEU A N 1
ATOM 1540 C CA . LEU A 1 198 ? 10.658 9.833 -17.557 1.00 84.00 198 LEU A CA 1
ATOM 1541 C C . LEU A 1 198 ? 12.139 10.180 -17.739 1.00 84.00 198 LEU A C 1
ATOM 1543 O O . LEU A 1 198 ? 12.474 11.148 -18.421 1.00 84.00 198 LEU A O 1
ATOM 1547 N N . PRO A 1 199 ? 13.058 9.365 -17.190 1.00 85.44 199 PRO A N 1
ATOM 1548 C CA . PRO A 1 199 ? 14.494 9.600 -17.337 1.00 85.44 199 PRO A CA 1
ATOM 1549 C C . PRO A 1 199 ? 14.958 9.445 -18.793 1.00 85.44 199 PRO A C 1
ATOM 1551 O O . PRO A 1 199 ? 16.046 9.893 -19.144 1.00 85.44 199 PRO A O 1
ATOM 1554 N N . ILE A 1 200 ? 14.158 8.768 -19.624 1.00 84.88 200 ILE A N 1
ATOM 1555 C CA . ILE A 1 200 ? 14.419 8.534 -21.040 1.00 84.88 200 ILE A CA 1
ATOM 1556 C C . ILE A 1 200 ? 13.250 9.125 -21.838 1.00 84.88 200 ILE A C 1
ATOM 1558 O O . ILE A 1 200 ? 12.107 8.711 -21.599 1.00 84.88 200 ILE A O 1
ATOM 1562 N N . PRO A 1 201 ? 13.520 10.047 -22.782 1.00 79.44 201 PRO A N 1
ATOM 1563 C CA . PRO A 1 201 ? 12.484 10.636 -23.623 1.00 79.44 201 PRO A CA 1
ATOM 1564 C C . PRO A 1 201 ? 11.809 9.567 -24.490 1.00 79.44 201 PRO A C 1
ATOM 1566 O O . PRO A 1 201 ? 12.444 8.585 -24.877 1.00 79.44 201 PRO A O 1
ATOM 1569 N N . ASP A 1 202 ? 10.517 9.758 -24.764 1.00 73.38 202 ASP A N 1
ATOM 1570 C CA . ASP A 1 202 ? 9.678 8.893 -25.611 1.00 73.38 202 ASP A CA 1
ATOM 1571 C C . ASP A 1 202 ? 9.595 7.418 -25.167 1.00 73.38 202 ASP A C 1
ATOM 1573 O O . ASP A 1 202 ? 9.204 6.538 -25.938 1.00 73.38 202 ASP A O 1
ATOM 1577 N N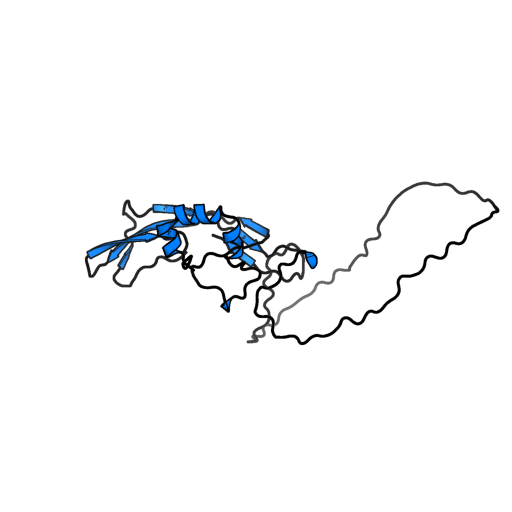 . SER A 1 203 ? 9.960 7.116 -23.916 1.00 79.94 203 SER A N 1
ATOM 1578 C CA . SER A 1 203 ? 9.837 5.762 -23.379 1.00 79.94 203 SER A CA 1
ATOM 1579 C C . SER A 1 203 ? 8.403 5.462 -22.939 1.00 79.94 203 SER A C 1
ATOM 1581 O O . SER A 1 203 ? 7.744 6.273 -22.297 1.00 79.94 203 SER A O 1
ATOM 1583 N N . GLN A 1 204 ? 7.911 4.266 -23.269 1.00 79.25 204 GLN A N 1
ATOM 1584 C CA . GLN A 1 204 ? 6.657 3.761 -22.715 1.00 79.25 204 GLN A CA 1
ATOM 1585 C C . GLN A 1 204 ? 6.942 3.195 -21.326 1.00 79.25 204 GLN A C 1
ATOM 1587 O O . GLN A 1 204 ? 7.543 2.127 -21.193 1.00 79.25 204 GLN A O 1
ATOM 1592 N N . ALA A 1 205 ? 6.548 3.937 -20.297 1.00 81.12 205 ALA A N 1
ATOM 1593 C CA . ALA A 1 205 ? 6.687 3.530 -18.912 1.00 81.12 205 ALA A CA 1
ATOM 1594 C C . ALA A 1 205 ? 5.336 3.579 -18.201 1.00 81.12 205 ALA A C 1
ATOM 1596 O O . ALA A 1 205 ? 4.472 4.392 -18.517 1.00 81.12 205 ALA A O 1
ATOM 1597 N N . GLU A 1 206 ? 5.180 2.703 -17.218 1.00 86.62 206 GLU A N 1
ATOM 1598 C CA . GLU A 1 206 ? 4.035 2.700 -16.313 1.00 86.62 206 GLU A CA 1
ATOM 1599 C C . GLU A 1 206 ? 4.466 3.301 -14.977 1.00 86.62 206 GLU A C 1
ATOM 1601 O O . GLU A 1 206 ? 5.596 3.074 -14.533 1.00 86.62 206 GLU A O 1
ATOM 1606 N N . ALA A 1 207 ? 3.570 4.043 -14.330 1.00 88.25 207 ALA A N 1
ATOM 1607 C CA . ALA A 1 207 ? 3.818 4.663 -13.037 1.00 88.25 207 ALA A CA 1
ATOM 1608 C C . ALA A 1 207 ? 2.810 4.194 -11.987 1.00 88.25 207 ALA A C 1
ATOM 1610 O O . ALA A 1 207 ? 1.645 3.935 -12.293 1.00 88.25 207 ALA A O 1
ATOM 1611 N N . CYS A 1 208 ? 3.251 4.122 -10.733 1.00 88.88 208 CYS A N 1
ATOM 1612 C CA . CYS A 1 208 ? 2.381 3.880 -9.591 1.00 88.88 208 CYS A CA 1
ATOM 1613 C C . CYS A 1 208 ? 2.868 4.618 -8.341 1.00 88.88 208 CYS A C 1
ATOM 1615 O O . CYS A 1 208 ? 4.068 4.829 -8.142 1.00 88.88 208 CYS A O 1
ATOM 1617 N N . LEU A 1 209 ? 1.924 4.944 -7.461 1.00 90.56 209 LEU A N 1
ATOM 1618 C CA . LEU A 1 209 ? 2.209 5.415 -6.111 1.00 90.56 209 LEU A CA 1
ATOM 1619 C C . LEU A 1 209 ? 2.190 4.221 -5.151 1.00 90.56 209 LEU A C 1
ATOM 1621 O O . LEU A 1 209 ? 1.242 3.435 -5.167 1.00 90.56 209 LEU A O 1
ATOM 1625 N N . VAL A 1 210 ? 3.232 4.074 -4.335 1.00 90.94 210 VAL A N 1
ATOM 1626 C CA . VAL A 1 210 ? 3.321 3.031 -3.303 1.00 90.94 210 VAL A CA 1
ATOM 1627 C C . VAL A 1 210 ? 3.296 3.703 -1.935 1.00 90.94 210 VAL A C 1
ATOM 1629 O O . VAL A 1 210 ? 4.143 4.554 -1.664 1.00 90.94 210 VAL A O 1
ATOM 1632 N N . ASN A 1 211 ? 2.323 3.316 -1.106 1.00 84.81 211 ASN A N 1
ATOM 1633 C CA . ASN A 1 211 ? 2.039 3.896 0.211 1.00 84.81 211 ASN A CA 1
ATOM 1634 C C . ASN A 1 211 ? 2.490 2.995 1.362 1.00 84.81 211 ASN A C 1
ATOM 1636 O O . ASN A 1 211 ? 2.419 1.754 1.205 1.00 84.81 211 ASN A O 1
#

Mean predicted aligned error: 16.48 Å

Solvent-accessible surface area (backbone atoms only — not comparable to full-atom values): 14559 Å² total; per-residue (Å²): 128,85,71,58,29,54,70,53,42,70,79,37,46,70,60,54,54,59,48,63,72,38,79,79,46,60,79,73,40,51,43,57,87,33,40,57,71,90,79,59,59,88,58,49,67,66,40,82,76,60,39,80,78,46,76,53,73,71,43,79,46,44,45,25,37,29,33,39,31,71,84,79,71,46,77,47,77,48,70,33,76,88,45,97,63,84,92,69,57,94,61,39,44,76,39,78,89,38,92,65,30,36,78,43,74,46,61,36,32,38,29,31,46,61,75,92,66,51,80,90,74,54,76,74,64,66,59,87,73,76,88,72,74,90,76,78,85,82,88,78,80,80,83,84,78,86,78,91,81,86,85,83,88,85,89,84,88,83,89,85,90,82,85,83,81,89,81,86,84,79,85,83,79,83,88,82,85,88,86,89,89,82,94,77,94,73,99,64,97,63,88,75,79,70,85,76,78,60,97,51,84,96,62,93,69,54,75,49,79,49,116